Protein AF-A0A7X1GSB4-F1 (afdb_monomer)

Nearest PDB structures (foldseek):
  8ic0-assembly1_A  TM=4.117E-01  e=2.317E+00  Homo sapiens
  1g73-assembly2_B  TM=2.494E-01  e=7.205E-01  Homo sapiens
  8auw-assembly1_D  TM=2.331E-01  e=8.338E-01  Homo sapiens
  5wb2-assembly1_A  TM=3.542E-01  e=4.154E+00  Human betaherpesvirus 5
  7rkf-assembly1_R  TM=3.406E-01  e=3.590E+00  Human betaherpesvirus 5

Sequence (187 aa):
MTIQLKRWIYPTSLLLVILLGGCAKTNTLPDFGPLRMEVEALYLNYHELKVVDSDLHAAARRHIEESGQQLSEIQSAARFITQANLIAYYQWELLSITEYVRDSARSDFFTLRAQDVADARQKSEDLILAIKVYDAFIRDPQALALIEKGIARIQQNIAIYDALYELMAPLANRPAPPPAGGVQTSL

Foldseek 3Di:
DDDDDDDDDDDDDPPDPDDPVPVPPPPPPPPCVLVVVLLVLLVVLLVVLVVLLVVLLVLLVVCPVPPCLLSVLSVQLSVLLVVLSVLSVVLSVLSVCLVVDDPVCNQVSLQVSLVSLVVSLVSLVVSLVSSVVSLVVHDRVSSNVSSVVSNVSSVVSNVSSVSNNVVSVVSHDDPDPDPPDDPPPPD

Solvent-accessible surface area (backbone atoms only — not comparable to full-atom values): 10917 Å² total; per-residue (Å²): 144,82,83,88,82,91,82,89,81,84,83,90,80,84,78,76,90,70,83,85,78,66,79,74,72,72,82,67,72,82,84,52,64,71,59,48,53,48,42,51,49,34,52,54,50,31,55,55,43,52,52,40,43,54,51,40,57,57,52,28,59,74,24,66,85,56,86,42,55,58,23,52,36,46,50,53,30,40,49,39,51,49,50,46,33,50,51,38,45,51,53,27,62,68,54,71,48,57,88,75,52,54,79,93,50,37,33,62,49,25,40,53,49,27,50,51,30,53,52,49,30,54,53,41,54,53,34,50,55,55,30,54,65,32,52,78,73,56,80,55,68,68,48,50,55,42,49,54,53,42,48,54,51,51,51,50,49,37,54,41,26,52,52,50,26,68,68,26,52,82,53,22,66,76,81,76,77,77,66,97,68,73,84,78,78,80,124

Radius of gyration: 31.12 Å; Cα contacts (8 Å, |Δi|>4): 166; chains: 1; bounding box: 50×56×130 Å

Mean predicted aligned error: 11.43 Å

Secondary structure (DSSP, 8-state):
--------------------------------HHHHHHHHHHHHHHHHHHHHHHHHHHHHHTTTTTTSHHHHHHHHHHHHHHHHHHHHHHHHHHHTTGGGS-GGGHHHHHHHHHHHHHHHHHHHHHHHHHHHHHHTT---HHHHHHHHHHHHHHHHHHHHHHHHHHHHGGGSPPPPPPPSS------

Structure (mmCIF, N/CA/C/O backbone):
data_AF-A0A7X1GSB4-F1
#
_entry.id   AF-A0A7X1GSB4-F1
#
loop_
_atom_site.group_PDB
_atom_site.id
_atom_site.type_symbol
_atom_site.label_atom_id
_atom_site.label_alt_id
_atom_site.label_comp_id
_atom_site.label_asym_id
_atom_site.label_entity_id
_atom_site.label_seq_id
_atom_site.pdbx_PDB_ins_code
_atom_site.Cartn_x
_atom_site.Cartn_y
_atom_site.Cartn_z
_atom_site.occupancy
_atom_site.B_iso_or_equiv
_atom_site.auth_seq_id
_atom_site.auth_comp_id
_atom_site.auth_asym_id
_atom_site.auth_atom_id
_atom_site.pdbx_PDB_model_num
ATOM 1 N N . MET A 1 1 ? 29.742 16.158 -98.942 1.00 38.25 1 MET A N 1
ATOM 2 C CA . MET A 1 1 ? 30.456 14.962 -99.426 1.00 38.25 1 MET A CA 1
ATOM 3 C C . MET A 1 1 ? 31.628 14.691 -98.495 1.00 38.25 1 MET A C 1
ATOM 5 O O . MET A 1 1 ? 32.675 15.250 -98.751 1.00 38.25 1 MET A O 1
ATOM 9 N N . THR A 1 2 ? 31.402 13.930 -97.412 1.00 37.06 2 THR A N 1
ATOM 10 C CA . THR A 1 2 ? 32.329 12.985 -96.738 1.00 37.06 2 THR A CA 1
ATOM 11 C C . THR A 1 2 ? 31.725 12.521 -95.400 1.00 37.06 2 THR A C 1
ATOM 13 O O . THR A 1 2 ? 31.585 13.290 -94.462 1.00 37.06 2 THR A O 1
ATOM 16 N N . ILE A 1 3 ? 31.340 11.241 -95.386 1.00 42.12 3 ILE A N 1
ATOM 17 C CA . ILE A 1 3 ? 31.583 10.216 -94.353 1.00 42.12 3 ILE A CA 1
ATOM 18 C C . ILE A 1 3 ? 30.987 10.405 -92.936 1.00 42.12 3 ILE A C 1
ATOM 20 O O . ILE A 1 3 ? 31.425 11.203 -92.117 1.00 42.12 3 ILE A O 1
ATOM 24 N N . GLN A 1 4 ? 30.026 9.515 -92.664 1.00 44.59 4 GLN A N 1
ATOM 25 C CA . GLN A 1 4 ? 29.472 9.080 -91.377 1.00 44.59 4 GLN A CA 1
ATOM 26 C C . GLN A 1 4 ? 30.537 8.716 -90.330 1.00 44.59 4 GLN A C 1
ATOM 28 O O . GLN A 1 4 ? 31.453 7.959 -90.641 1.00 44.59 4 GLN A O 1
ATOM 33 N N . LEU A 1 5 ? 30.305 9.059 -89.057 1.00 43.09 5 LEU A N 1
ATOM 34 C CA . LEU A 1 5 ? 30.744 8.200 -87.953 1.00 43.09 5 LEU A CA 1
ATOM 35 C C . LEU A 1 5 ? 29.706 8.171 -86.820 1.00 43.09 5 LEU A C 1
ATOM 37 O O . LEU A 1 5 ? 29.686 8.989 -85.905 1.00 43.09 5 LEU A O 1
ATOM 41 N N . LYS A 1 6 ? 28.836 7.166 -86.905 1.00 43.94 6 LYS A N 1
ATOM 42 C CA . LYS A 1 6 ? 27.963 6.676 -85.841 1.00 43.94 6 LYS A CA 1
ATOM 43 C C . LYS A 1 6 ? 28.839 5.980 -84.790 1.00 43.94 6 LYS A C 1
ATOM 45 O O . LYS A 1 6 ? 29.370 4.909 -85.070 1.00 43.94 6 LYS A O 1
ATOM 50 N N . ARG A 1 7 ? 28.992 6.554 -83.590 1.00 40.91 7 ARG A N 1
ATOM 51 C CA . ARG A 1 7 ? 29.536 5.834 -82.421 1.00 40.91 7 ARG A CA 1
ATOM 52 C C . ARG A 1 7 ? 28.460 5.660 -81.359 1.00 40.91 7 ARG A C 1
ATOM 54 O O . ARG A 1 7 ? 27.966 6.601 -80.754 1.00 40.91 7 ARG A O 1
ATOM 61 N N . TRP A 1 8 ? 28.112 4.395 -81.214 1.00 40.47 8 TRP A N 1
ATOM 62 C CA . TRP A 1 8 ? 27.240 3.769 -80.244 1.00 40.47 8 TRP A CA 1
ATOM 63 C C . TRP A 1 8 ? 28.056 3.459 -78.988 1.00 40.47 8 TRP A C 1
ATOM 65 O O . TRP A 1 8 ? 28.997 2.681 -79.092 1.00 40.47 8 TRP A O 1
ATOM 75 N N . ILE A 1 9 ? 27.705 4.049 -77.838 1.00 43.16 9 ILE A N 1
ATOM 76 C CA . ILE A 1 9 ? 27.987 3.514 -76.493 1.00 43.16 9 ILE A CA 1
ATOM 77 C C . ILE A 1 9 ? 26.835 3.962 -75.569 1.00 43.16 9 ILE A C 1
ATOM 79 O O . ILE A 1 9 ? 26.694 5.142 -75.268 1.00 43.16 9 ILE A O 1
ATOM 83 N N . TYR A 1 10 ? 25.991 3.017 -75.158 1.00 40.06 10 TYR A N 1
ATOM 84 C CA . TYR A 1 10 ? 25.146 3.094 -73.954 1.00 40.06 10 TYR A CA 1
ATOM 85 C C . TYR A 1 10 ? 25.879 2.339 -72.825 1.00 40.06 10 TYR A C 1
ATOM 87 O O . TYR A 1 10 ? 26.777 1.556 -73.139 1.00 40.06 10 TYR A O 1
ATOM 95 N N . PRO A 1 11 ? 25.377 2.308 -71.579 1.00 52.53 11 PRO A N 1
ATOM 96 C CA . PRO A 1 11 ? 24.860 3.353 -70.692 1.00 52.53 11 PRO A CA 1
ATOM 97 C C . PRO A 1 11 ? 25.663 3.266 -69.362 1.00 52.53 11 PRO A C 1
ATOM 99 O O . PRO A 1 11 ? 26.825 2.893 -69.385 1.00 52.53 11 PRO A O 1
ATOM 102 N N . THR A 1 12 ? 25.053 3.515 -68.200 1.00 45.12 12 THR A N 1
ATOM 103 C CA . THR A 1 12 ? 25.571 3.261 -66.830 1.00 45.12 12 THR A CA 1
ATOM 104 C C . THR A 1 12 ? 26.481 4.326 -66.215 1.00 45.12 12 THR A C 1
ATOM 106 O O . THR A 1 12 ? 27.699 4.261 -66.267 1.00 45.12 12 THR A O 1
ATOM 109 N N . SER A 1 13 ? 25.852 5.287 -65.536 1.00 42.25 13 SER A N 1
ATOM 110 C CA . SER A 1 13 ? 26.300 5.817 -64.236 1.00 42.25 13 SER A CA 1
ATOM 111 C C . SER A 1 13 ? 25.133 6.582 -63.608 1.00 42.25 13 SER A C 1
ATOM 113 O O . SER A 1 13 ? 25.182 7.790 -63.401 1.00 42.25 13 SER A O 1
ATOM 115 N N . LEU A 1 14 ? 24.030 5.865 -63.361 1.00 43.78 14 LEU A N 1
ATOM 116 C CA . LEU A 1 14 ? 23.014 6.294 -62.405 1.00 43.78 14 LEU A CA 1
ATOM 117 C C . LEU A 1 14 ? 23.674 6.158 -61.028 1.00 43.78 14 LEU A C 1
ATOM 119 O O . LEU A 1 14 ? 23.704 5.069 -60.455 1.00 43.78 14 LEU A O 1
ATOM 123 N N . LEU A 1 15 ? 24.327 7.225 -60.569 1.00 44.19 15 LEU A N 1
ATOM 124 C CA . LEU A 1 15 ? 25.014 7.222 -59.287 1.00 44.19 15 LEU A CA 1
ATOM 125 C C . LEU A 1 15 ? 23.944 7.271 -58.195 1.00 44.19 15 LEU A C 1
ATOM 127 O O . LEU A 1 15 ? 23.278 8.277 -57.960 1.00 44.19 15 LEU A O 1
ATOM 131 N N . LEU A 1 16 ? 23.740 6.088 -57.635 1.00 44.31 16 LEU A N 1
ATOM 132 C CA . LEU A 1 16 ? 22.810 5.710 -56.593 1.00 44.31 16 LEU A CA 1
ATOM 133 C C . LEU A 1 16 ? 23.088 6.552 -55.332 1.00 44.31 16 LEU A C 1
ATOM 135 O O . LEU A 1 16 ? 23.912 6.187 -54.499 1.00 44.31 16 LEU A O 1
ATOM 139 N N . VAL A 1 17 ? 22.409 7.690 -55.179 1.00 48.78 17 VAL A N 1
ATOM 140 C CA . VAL A 1 17 ? 22.290 8.387 -53.886 1.00 48.78 17 VAL A CA 1
ATOM 141 C C . VAL A 1 17 ? 21.230 7.647 -53.077 1.00 48.78 17 VAL A C 1
ATOM 143 O O . VAL A 1 17 ? 20.085 8.072 -52.969 1.00 48.78 17 VAL A O 1
ATOM 146 N N . ILE A 1 18 ? 21.585 6.465 -52.582 1.00 52.34 18 ILE A N 1
ATOM 147 C CA . ILE A 1 18 ? 20.730 5.660 -51.716 1.00 52.34 18 ILE A CA 1
ATOM 148 C C . ILE A 1 18 ? 21.602 5.123 -50.572 1.00 52.34 18 ILE A C 1
ATOM 150 O O . ILE A 1 18 ? 22.616 4.475 -50.805 1.00 52.34 18 ILE A O 1
ATOM 154 N N . LEU A 1 19 ? 21.133 5.383 -49.345 1.00 47.25 19 LEU A N 1
ATOM 155 C CA . LEU A 1 19 ? 21.500 4.730 -48.079 1.00 47.25 19 LEU A CA 1
ATOM 156 C C . LEU A 1 19 ? 22.797 5.168 -47.373 1.00 47.25 19 LEU A C 1
ATOM 158 O O . LEU A 1 19 ? 23.617 4.349 -46.977 1.00 47.25 19 LEU A O 1
ATOM 162 N N . LEU A 1 20 ? 22.882 6.456 -47.034 1.00 47.62 20 LEU A N 1
ATOM 163 C CA . LEU A 1 20 ? 23.440 6.870 -45.731 1.00 47.62 20 LEU A CA 1
ATOM 164 C C . LEU A 1 20 ? 22.380 7.561 -44.861 1.00 47.62 20 LEU A C 1
ATOM 166 O O . LEU A 1 20 ? 22.682 8.395 -44.015 1.00 47.62 20 LEU A O 1
ATOM 170 N N . GLY A 1 21 ? 21.118 7.153 -45.0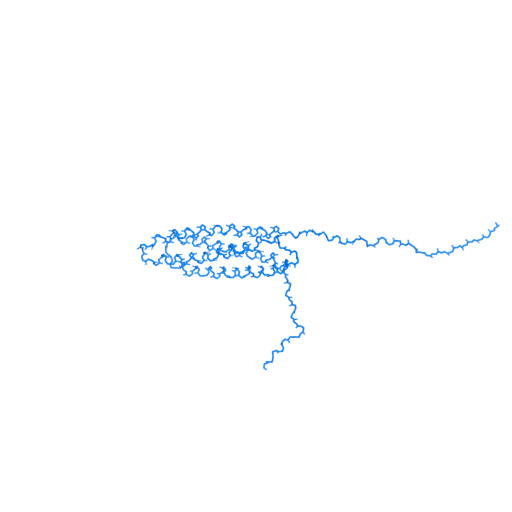19 1.00 45.94 21 GLY A N 1
ATOM 171 C CA . GLY A 1 21 ? 20.131 7.249 -43.950 1.00 45.94 21 GLY A CA 1
ATOM 172 C C . GLY A 1 21 ? 20.447 6.185 -42.906 1.00 45.94 21 GLY A C 1
ATOM 173 O O . GLY A 1 21 ? 19.686 5.237 -42.739 1.00 45.94 21 GLY A O 1
ATOM 174 N N . GLY A 1 22 ? 21.609 6.293 -42.255 1.00 37.66 22 GLY A N 1
ATOM 175 C CA . GLY A 1 22 ? 21.792 5.629 -40.978 1.00 37.66 22 GLY A CA 1
ATOM 176 C C . GLY A 1 22 ? 20.633 6.099 -40.118 1.00 37.66 22 GLY A C 1
ATOM 177 O O . GLY A 1 22 ? 20.460 7.306 -39.949 1.00 37.66 22 GLY A O 1
ATOM 178 N N . CYS A 1 23 ? 19.796 5.169 -39.658 1.00 46.50 23 CYS A N 1
ATOM 179 C CA . CYS A 1 23 ? 18.855 5.457 -38.595 1.00 46.50 23 CYS A CA 1
ATOM 180 C C . CYS A 1 23 ? 19.697 6.031 -37.461 1.00 46.50 23 CYS A C 1
ATOM 182 O O . CYS A 1 23 ? 20.339 5.282 -36.722 1.00 46.50 23 CYS A O 1
ATOM 184 N N . ALA A 1 24 ? 19.743 7.359 -37.356 1.00 40.09 24 ALA A N 1
ATOM 185 C CA . ALA A 1 24 ? 20.059 8.009 -36.116 1.00 40.09 24 ALA A CA 1
ATOM 186 C C . ALA A 1 24 ? 18.992 7.462 -35.178 1.00 40.09 24 ALA A C 1
ATOM 188 O O . ALA A 1 24 ? 17.843 7.898 -35.203 1.00 40.09 24 ALA A O 1
ATOM 189 N N . LYS A 1 25 ? 19.345 6.409 -34.433 1.00 43.84 25 LYS A N 1
ATOM 190 C CA . LYS A 1 25 ? 18.666 6.101 -33.193 1.00 43.84 25 LYS A CA 1
ATOM 191 C C . LYS A 1 25 ? 18.849 7.384 -32.414 1.00 43.84 25 LYS A C 1
ATOM 193 O O . LYS A 1 25 ? 19.929 7.649 -31.892 1.00 43.84 25 LYS A O 1
ATOM 198 N N . THR A 1 26 ? 17.848 8.249 -32.464 1.00 43.38 26 THR A N 1
ATOM 199 C CA . THR A 1 26 ? 17.700 9.281 -31.467 1.00 43.38 26 THR A CA 1
ATOM 200 C C . THR A 1 26 ? 17.722 8.498 -30.169 1.00 43.38 26 THR A C 1
ATOM 202 O O . THR A 1 26 ? 16.777 7.775 -29.864 1.00 43.38 26 THR A O 1
ATOM 205 N N . ASN A 1 27 ? 18.852 8.544 -29.462 1.00 44.34 27 ASN A N 1
ATOM 206 C CA . ASN A 1 27 ? 18.948 8.127 -28.073 1.00 44.34 27 ASN A CA 1
ATOM 207 C C . ASN A 1 27 ? 18.141 9.153 -27.270 1.00 44.34 27 ASN A C 1
ATOM 209 O O . ASN A 1 27 ? 18.679 9.919 -26.478 1.00 44.34 27 ASN A O 1
ATOM 213 N N . THR A 1 28 ? 16.844 9.247 -27.556 1.00 57.09 28 THR A N 1
ATOM 214 C CA . THR A 1 28 ? 15.881 9.812 -26.636 1.00 57.09 28 THR A CA 1
ATOM 215 C C . THR A 1 28 ? 15.915 8.860 -25.462 1.00 57.09 28 THR A C 1
ATOM 217 O O . THR A 1 28 ? 15.516 7.699 -25.589 1.00 57.09 28 THR A O 1
ATOM 220 N N . LEU A 1 29 ? 16.500 9.329 -24.360 1.00 59.44 29 LEU A N 1
ATOM 221 C CA . LEU A 1 29 ? 16.364 8.676 -23.067 1.00 59.44 29 LEU A CA 1
ATOM 222 C C . LEU A 1 29 ? 14.877 8.329 -22.877 1.00 59.44 29 LEU A C 1
ATOM 224 O O . LEU A 1 29 ? 14.032 9.141 -23.272 1.00 59.44 29 LEU A O 1
ATOM 228 N N . PRO A 1 30 ? 14.539 7.137 -22.356 1.00 69.38 30 PRO A N 1
ATOM 229 C CA . PRO A 1 30 ? 13.144 6.781 -22.143 1.00 69.38 30 PRO A CA 1
ATOM 230 C C . PRO A 1 30 ? 12.470 7.854 -21.282 1.00 69.38 30 PRO A C 1
ATOM 232 O O . PRO A 1 30 ? 13.050 8.298 -20.290 1.00 69.38 30 PRO A O 1
ATOM 235 N N . ASP A 1 31 ? 11.274 8.291 -21.673 1.00 81.31 31 ASP A N 1
ATOM 236 C CA . ASP A 1 31 ? 10.512 9.239 -20.865 1.00 81.31 31 ASP A CA 1
ATOM 237 C C . ASP A 1 31 ? 9.933 8.510 -19.649 1.00 81.31 31 ASP A C 1
ATOM 239 O O . ASP A 1 31 ? 8.966 7.756 -19.750 1.00 81.31 31 ASP A O 1
ATOM 243 N N . PHE A 1 32 ? 10.561 8.722 -18.495 1.00 84.94 32 PHE A N 1
ATOM 244 C CA . PHE A 1 32 ? 10.099 8.193 -17.214 1.00 84.94 32 PHE A CA 1
ATOM 245 C C . PHE A 1 32 ? 9.137 9.143 -16.490 1.00 84.94 32 PHE A C 1
ATOM 247 O O . PHE A 1 32 ? 8.771 8.860 -15.353 1.00 84.94 32 PHE A O 1
ATOM 254 N N . GLY A 1 33 ? 8.710 10.250 -17.111 1.00 88.94 33 GLY A N 1
ATOM 255 C CA . GLY A 1 33 ? 7.774 11.209 -16.520 1.00 88.94 33 GLY A CA 1
ATOM 256 C C . GLY A 1 33 ? 6.518 10.555 -15.929 1.00 88.94 33 GLY A C 1
ATOM 257 O O . GLY A 1 33 ? 6.248 10.775 -14.748 1.00 88.94 33 GLY A O 1
ATOM 258 N N . PRO A 1 34 ? 5.797 9.696 -16.677 1.00 92.31 34 PRO A N 1
ATOM 259 C CA . PRO A 1 34 ? 4.640 8.969 -16.154 1.00 92.31 34 PRO A CA 1
ATOM 260 C C . PRO A 1 34 ? 4.966 8.093 -14.942 1.00 92.31 34 PRO A C 1
ATOM 262 O O . PRO A 1 34 ? 4.265 8.150 -13.939 1.00 92.31 34 PRO A O 1
ATOM 265 N N . LEU A 1 35 ? 6.072 7.344 -14.995 1.00 92.94 35 LEU A N 1
ATOM 266 C CA . LEU A 1 35 ? 6.505 6.499 -13.880 1.00 92.94 35 LEU A CA 1
ATOM 267 C C . LEU A 1 35 ? 6.821 7.343 -12.637 1.00 92.94 35 LEU A C 1
ATOM 269 O O . LEU A 1 35 ? 6.420 6.993 -11.531 1.00 92.94 35 LEU A O 1
ATOM 273 N N . ARG A 1 36 ? 7.515 8.472 -12.818 1.00 93.94 36 ARG A N 1
ATOM 274 C CA . ARG A 1 36 ? 7.893 9.374 -11.728 1.00 93.94 36 ARG A CA 1
ATOM 275 C C . ARG A 1 36 ? 6.670 9.938 -11.012 1.00 93.94 36 ARG A C 1
ATOM 277 O O . ARG A 1 36 ? 6.665 9.953 -9.787 1.00 93.94 36 ARG A O 1
ATOM 284 N N . MET A 1 37 ? 5.637 10.341 -11.756 1.00 95.38 37 MET A N 1
ATOM 285 C CA . MET A 1 37 ? 4.393 10.850 -11.166 1.00 95.38 37 MET A CA 1
ATOM 286 C C . MET A 1 37 ? 3.736 9.817 -10.243 1.00 95.38 37 MET A C 1
ATOM 288 O O . MET A 1 37 ? 3.354 10.153 -9.124 1.00 95.38 37 MET A O 1
ATOM 292 N N . GLU A 1 38 ? 3.663 8.555 -10.669 1.00 96.88 38 GLU A N 1
ATOM 293 C CA . GLU A 1 38 ? 3.086 7.483 -9.850 1.00 96.88 38 GLU A CA 1
ATOM 294 C C . GLU A 1 38 ? 3.952 7.159 -8.618 1.00 96.88 38 GLU A C 1
ATOM 296 O O . GLU A 1 38 ? 3.443 6.956 -7.514 1.00 96.88 38 GLU A O 1
ATOM 301 N N . VAL A 1 39 ? 5.281 7.182 -8.761 1.00 96.25 39 VAL A N 1
ATOM 302 C CA . VAL A 1 39 ? 6.210 7.009 -7.629 1.00 96.25 39 VAL A CA 1
ATOM 303 C C . VAL A 1 39 ? 6.070 8.153 -6.616 1.00 96.25 39 VAL A C 1
ATOM 305 O O . VAL A 1 39 ? 6.047 7.911 -5.409 1.00 96.25 39 VAL A O 1
ATOM 308 N N . GLU A 1 40 ? 5.936 9.397 -7.073 1.00 95.94 40 GLU A N 1
ATOM 309 C CA . GLU A 1 40 ? 5.673 10.550 -6.204 1.00 95.94 40 GLU A CA 1
ATOM 310 C C . GLU A 1 40 ? 4.308 10.435 -5.506 1.00 95.94 40 GLU A C 1
ATOM 312 O O . GLU A 1 40 ? 4.195 10.746 -4.317 1.00 95.94 40 GLU A O 1
ATOM 317 N N . ALA A 1 41 ? 3.285 9.917 -6.191 1.00 96.19 41 ALA A N 1
ATOM 318 C CA . ALA A 1 41 ? 1.980 9.660 -5.590 1.00 96.19 41 ALA A CA 1
ATOM 319 C C . ALA A 1 41 ? 2.055 8.629 -4.446 1.00 96.19 41 ALA A C 1
ATOM 321 O O . ALA A 1 41 ? 1.437 8.844 -3.398 1.00 96.19 41 ALA A O 1
ATOM 322 N N . LEU A 1 42 ? 2.866 7.565 -4.582 1.00 95.31 42 LEU A N 1
ATOM 323 C CA . LEU A 1 42 ? 3.119 6.619 -3.482 1.00 95.31 42 LEU A CA 1
ATOM 324 C C . LEU A 1 42 ? 3.718 7.311 -2.254 1.00 95.31 42 LEU A C 1
ATOM 326 O O . LEU A 1 42 ? 3.289 7.047 -1.130 1.00 95.31 42 LEU A O 1
ATOM 330 N N . TYR A 1 43 ? 4.682 8.212 -2.454 1.00 95.50 43 TYR A N 1
ATOM 331 C CA . TYR A 1 43 ? 5.297 8.966 -1.361 1.00 95.50 43 TYR A CA 1
ATOM 332 C C . TYR A 1 43 ? 4.281 9.837 -0.617 1.00 95.50 43 TYR A C 1
ATOM 334 O O . TYR A 1 43 ? 4.255 9.858 0.616 1.00 95.50 43 TYR A O 1
ATOM 342 N N . LEU A 1 44 ? 3.424 10.545 -1.355 1.00 96.75 44 LEU A N 1
ATOM 343 C CA . LEU A 1 44 ? 2.387 11.385 -0.759 1.00 96.75 44 LEU A CA 1
ATOM 344 C C . LEU A 1 44 ? 1.381 10.545 0.038 1.00 96.75 44 LEU A C 1
ATOM 346 O O . LEU A 1 44 ? 1.075 10.876 1.186 1.00 96.75 44 LEU A O 1
ATOM 350 N N . ASN A 1 45 ? 0.926 9.421 -0.519 1.00 94.94 45 ASN A N 1
ATOM 351 C CA . ASN A 1 45 ? 0.023 8.515 0.188 1.00 94.94 45 ASN A CA 1
ATOM 352 C C . ASN A 1 45 ? 0.664 7.884 1.429 1.00 94.94 45 ASN A C 1
ATOM 354 O O . ASN A 1 45 ? -0.021 7.702 2.438 1.00 94.94 45 ASN A O 1
ATOM 358 N N . TYR A 1 46 ? 1.963 7.586 1.389 1.00 95.88 46 TYR A N 1
ATOM 359 C CA . TYR A 1 46 ? 2.698 7.079 2.545 1.00 95.88 46 TYR A CA 1
ATOM 360 C C . TYR A 1 46 ? 2.639 8.042 3.743 1.00 95.88 46 TYR A C 1
ATOM 362 O O . TYR A 1 46 ? 2.389 7.634 4.885 1.00 95.88 46 TYR A O 1
ATOM 370 N N . HIS A 1 47 ? 2.829 9.340 3.491 1.00 96.44 47 HIS A N 1
ATOM 371 C CA . HIS A 1 47 ? 2.742 10.363 4.538 1.00 96.44 47 HIS A CA 1
ATOM 372 C C . HIS A 1 47 ? 1.323 10.525 5.071 1.00 96.44 47 HIS A C 1
ATOM 374 O O . HIS A 1 47 ? 1.129 10.619 6.282 1.00 96.44 47 HIS A O 1
ATOM 380 N N . GLU A 1 48 ? 0.322 10.481 4.196 1.00 95.50 48 GLU A N 1
ATOM 381 C CA . GLU A 1 48 ? -1.085 10.506 4.602 1.00 95.50 48 GLU A CA 1
ATOM 382 C C . GLU A 1 48 ? -1.446 9.312 5.498 1.00 95.50 48 GLU A C 1
ATOM 384 O O . GLU A 1 48 ? -2.112 9.478 6.523 1.00 95.50 48 GLU A O 1
ATOM 389 N N . LEU A 1 49 ? -0.969 8.112 5.160 1.00 95.75 49 LEU A N 1
ATOM 390 C CA . LEU A 1 49 ? -1.168 6.916 5.978 1.00 95.75 49 LEU A CA 1
ATOM 391 C C . LEU A 1 49 ? -0.439 6.993 7.325 1.00 95.75 49 LEU A C 1
ATOM 393 O O . LEU A 1 49 ? -0.965 6.491 8.316 1.00 95.75 49 LEU A O 1
ATOM 397 N N . LYS A 1 50 ? 0.721 7.660 7.405 1.00 95.75 50 LYS A N 1
ATOM 398 C CA . LYS A 1 50 ? 1.392 7.927 8.691 1.00 95.75 50 LYS A CA 1
ATOM 399 C C . LYS A 1 50 ? 0.546 8.792 9.622 1.00 95.75 50 LYS A C 1
ATOM 401 O O . LYS A 1 50 ? 0.517 8.538 10.825 1.00 95.75 50 LYS A O 1
ATOM 406 N N . VAL A 1 51 ? -0.135 9.800 9.078 1.00 96.44 51 VAL A N 1
ATOM 407 C CA . VAL A 1 51 ? -1.046 10.642 9.865 1.00 96.44 51 VAL A CA 1
ATOM 408 C C . VAL A 1 51 ? -2.216 9.806 10.383 1.00 96.44 51 VAL A C 1
ATOM 410 O O . VAL A 1 51 ? -2.489 9.826 11.579 1.00 96.44 51 VAL A O 1
ATOM 413 N N . VAL A 1 52 ? -2.845 9.005 9.513 1.00 96.31 52 VAL A N 1
ATOM 414 C CA . VAL A 1 52 ? -3.949 8.110 9.903 1.00 96.31 52 VAL A CA 1
ATOM 415 C C . VAL A 1 52 ? -3.528 7.143 11.011 1.00 96.31 52 VAL A C 1
ATOM 417 O O . VAL A 1 52 ? -4.262 6.976 11.981 1.00 96.31 52 VAL A O 1
ATOM 420 N N . ASP A 1 53 ? -2.350 6.530 10.898 1.00 92.75 53 ASP A N 1
ATOM 421 C CA . ASP A 1 53 ? -1.840 5.607 11.914 1.00 92.75 53 ASP A CA 1
ATOM 422 C C . ASP A 1 53 ? -1.621 6.293 13.274 1.00 92.75 53 ASP A C 1
ATOM 424 O O . ASP A 1 53 ? -2.062 5.784 14.309 1.00 92.75 53 ASP A O 1
ATOM 428 N N . SER A 1 54 ? -1.015 7.484 13.280 1.00 94.38 54 SER A N 1
ATOM 429 C CA . SER A 1 54 ? -0.837 8.286 14.497 1.00 94.38 54 SER A CA 1
ATOM 430 C C . SER A 1 54 ? -2.179 8.639 15.151 1.00 94.38 54 SER A C 1
ATOM 432 O O . SER A 1 54 ? -2.341 8.502 16.370 1.00 94.38 54 SER A O 1
ATOM 434 N N . ASP A 1 55 ? -3.158 9.057 14.348 1.00 96.06 55 ASP A N 1
ATOM 435 C CA . ASP A 1 55 ? -4.496 9.412 14.820 1.00 96.06 55 ASP A CA 1
ATOM 436 C C . ASP A 1 55 ? -5.245 8.188 15.368 1.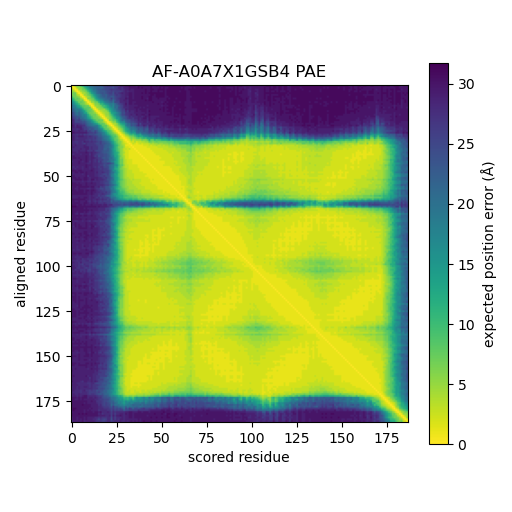00 96.06 55 ASP A C 1
ATOM 438 O O . ASP A 1 55 ? -5.909 8.285 16.404 1.00 96.06 55 ASP A O 1
ATOM 442 N N . LEU A 1 56 ? -5.090 7.012 14.748 1.00 94.25 56 LEU A N 1
ATOM 443 C CA . LEU A 1 56 ? -5.653 5.755 15.251 1.00 94.25 56 LEU A CA 1
ATOM 444 C C . LEU A 1 56 ? -5.054 5.364 16.600 1.00 94.25 56 LEU A C 1
ATOM 446 O O . LEU A 1 56 ? -5.795 4.992 17.509 1.00 94.25 56 LEU A O 1
ATOM 450 N N . HIS A 1 57 ? -3.741 5.508 16.779 1.00 92.31 57 HIS A N 1
ATOM 451 C CA . HIS A 1 57 ? -3.093 5.272 18.071 1.00 92.31 57 HIS A CA 1
ATOM 452 C C . HIS A 1 57 ? -3.566 6.261 19.147 1.00 92.31 57 HIS A C 1
ATOM 454 O O . HIS A 1 57 ? -3.677 5.906 20.324 1.00 92.31 57 HIS A O 1
ATOM 460 N N . ALA A 1 58 ? -3.852 7.513 18.783 1.00 92.00 58 ALA A N 1
ATOM 461 C CA . ALA A 1 58 ? -4.481 8.468 19.692 1.00 92.00 58 ALA A CA 1
ATOM 462 C C . ALA A 1 58 ? -5.923 8.062 20.041 1.00 92.00 58 ALA A C 1
ATOM 464 O O . ALA A 1 58 ? -6.288 8.083 21.217 1.00 92.00 58 ALA A O 1
ATOM 465 N N . ALA A 1 59 ? -6.711 7.629 19.054 1.00 91.00 59 ALA A N 1
ATOM 466 C CA . ALA A 1 59 ? -8.080 7.166 19.255 1.00 91.00 59 ALA A CA 1
ATOM 467 C C . ALA A 1 59 ? -8.139 5.940 20.181 1.00 91.00 59 ALA A C 1
ATOM 469 O O . ALA A 1 59 ? -8.911 5.950 21.141 1.00 91.00 59 ALA A O 1
ATOM 470 N N . ALA A 1 60 ? -7.271 4.947 19.956 1.00 91.38 60 ALA A N 1
ATOM 471 C CA . ALA A 1 60 ? -7.176 3.724 20.753 1.00 91.38 60 ALA A CA 1
ATOM 472 C C . ALA A 1 60 ? -6.904 4.008 22.238 1.00 91.38 60 ALA A C 1
ATOM 474 O O . ALA A 1 60 ? -7.508 3.381 23.105 1.00 91.38 60 ALA A O 1
ATOM 475 N N . ARG A 1 61 ? -6.037 4.984 22.550 1.00 90.12 61 ARG A N 1
ATOM 476 C CA . ARG A 1 61 ? -5.648 5.315 23.935 1.00 90.12 61 ARG A CA 1
ATOM 477 C C . ARG A 1 61 ? -6.820 5.703 24.840 1.00 90.12 61 ARG A C 1
ATOM 479 O O . ARG A 1 61 ? -6.721 5.522 26.048 1.00 90.12 61 ARG A O 1
ATOM 486 N N . ARG A 1 62 ? -7.932 6.188 24.281 1.00 89.38 62 ARG A N 1
ATOM 487 C CA . ARG A 1 62 ? -9.143 6.518 25.053 1.00 89.38 62 ARG A CA 1
ATOM 488 C C . ARG A 1 62 ? -9.820 5.290 25.666 1.00 89.38 62 ARG A C 1
ATOM 490 O O . ARG A 1 62 ? -10.524 5.428 26.652 1.00 89.38 62 ARG A O 1
ATOM 497 N N . HIS A 1 63 ? -9.548 4.102 25.129 1.00 90.19 63 HIS A N 1
ATOM 498 C CA . HIS A 1 63 ? -10.142 2.832 25.556 1.00 90.19 63 HIS A CA 1
ATOM 499 C C . HIS A 1 63 ? -9.238 2.024 26.498 1.00 90.19 63 HIS A C 1
ATOM 501 O O . HIS A 1 63 ? -9.483 0.842 26.726 1.00 90.19 63 HIS A O 1
ATOM 507 N N . ILE A 1 64 ? -8.169 2.629 27.035 1.00 85.75 64 ILE A N 1
ATOM 508 C CA . ILE A 1 64 ? -7.256 1.956 27.978 1.00 85.75 64 ILE A CA 1
ATOM 509 C C . ILE A 1 64 ? -7.969 1.605 29.288 1.00 85.75 64 ILE A C 1
ATOM 511 O O . ILE A 1 64 ? -7.739 0.534 29.843 1.00 85.75 64 ILE A O 1
ATOM 515 N N . GLU A 1 65 ? -8.834 2.494 29.773 1.00 78.69 65 GLU A N 1
ATOM 516 C CA . GLU A 1 65 ? -9.540 2.320 31.048 1.00 78.69 65 GLU A CA 1
ATOM 517 C C . GLU A 1 65 ? -10.830 1.488 30.892 1.00 78.69 65 GLU A C 1
ATOM 519 O O . GLU A 1 65 ? -11.288 0.858 31.845 1.00 78.69 65 GLU A O 1
ATOM 524 N N . GLU A 1 66 ? -11.383 1.410 29.676 1.00 67.56 66 GLU A N 1
ATOM 525 C CA . GLU A 1 66 ? -12.644 0.728 29.365 1.00 67.56 66 GLU A CA 1
ATOM 526 C C . GLU A 1 66 ? -12.406 -0.669 28.770 1.00 67.56 66 GLU A C 1
ATOM 528 O O . GLU A 1 66 ? -12.358 -0.865 27.558 1.00 67.56 66 GLU A O 1
ATOM 533 N N . SER A 1 67 ? -12.302 -1.688 29.629 1.00 66.38 67 SER A N 1
ATOM 534 C CA . SER A 1 67 ? -12.321 -3.131 29.291 1.00 66.38 67 SER A CA 1
ATOM 535 C C . SER A 1 67 ? -11.231 -3.676 28.342 1.00 66.38 67 SER A C 1
ATOM 537 O O . SER A 1 67 ? -11.128 -4.891 28.188 1.00 66.38 67 SER A O 1
ATOM 539 N N . GLY A 1 68 ? -10.409 -2.831 27.709 1.00 78.50 68 GLY A N 1
ATOM 540 C CA . GLY A 1 68 ? -9.288 -3.210 26.837 1.00 78.50 68 GLY A CA 1
ATOM 541 C C . GLY A 1 68 ? -9.669 -3.837 25.487 1.00 78.50 68 GLY A C 1
ATOM 542 O O . GLY A 1 68 ? -8.822 -3.921 24.597 1.00 78.50 68 GLY A O 1
ATOM 543 N N . GLN A 1 69 ? -10.927 -4.243 25.289 1.00 87.75 69 GLN A N 1
ATOM 544 C CA . GLN A 1 69 ? -11.353 -4.894 24.051 1.00 87.75 69 GLN A CA 1
ATOM 545 C C . GLN A 1 69 ? -11.334 -3.921 22.867 1.00 87.75 69 GLN A C 1
ATOM 547 O O . GLN A 1 69 ? -10.653 -4.186 21.884 1.00 87.75 69 GLN A O 1
ATOM 552 N N . GLN A 1 70 ? -11.987 -2.756 22.980 1.00 91.88 70 GLN A N 1
ATOM 553 C CA . GLN A 1 70 ? -11.964 -1.734 21.920 1.00 91.88 70 GLN A CA 1
ATOM 554 C C . GLN A 1 70 ? -10.534 -1.287 21.586 1.00 91.88 70 GLN A C 1
ATOM 556 O O . GLN A 1 70 ? -10.191 -1.140 20.416 1.00 91.88 70 GLN A O 1
ATOM 561 N N . LEU A 1 71 ? -9.676 -1.149 22.603 1.00 93.12 71 LEU A N 1
ATOM 562 C CA . LEU A 1 71 ? -8.253 -0.870 22.418 1.00 93.12 71 LEU A CA 1
ATOM 563 C C . LEU A 1 71 ? -7.585 -1.927 21.520 1.00 93.12 71 LEU A C 1
ATOM 565 O O . LEU A 1 71 ? -6.901 -1.566 20.563 1.00 93.12 71 LEU A O 1
ATOM 569 N N . SER A 1 72 ? -7.797 -3.214 21.810 1.00 93.19 72 SER A N 1
ATOM 570 C CA . SER A 1 72 ? -7.189 -4.322 21.067 1.00 93.19 72 SER A CA 1
ATOM 571 C C . SER A 1 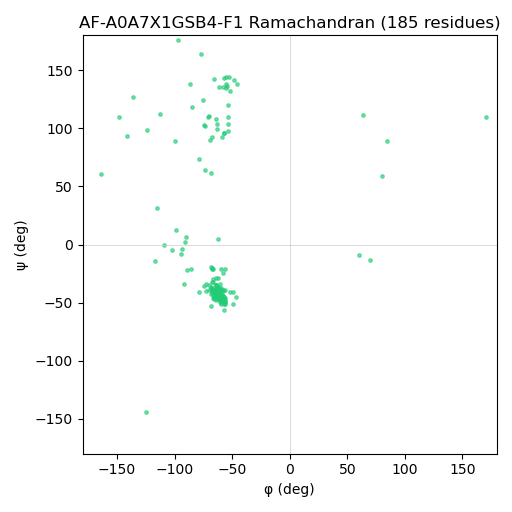72 ? -7.663 -4.398 19.612 1.00 93.19 72 SER A C 1
ATOM 573 O O . SER A 1 72 ? -6.835 -4.587 18.713 1.00 93.19 72 SER A O 1
ATOM 575 N N . GLU A 1 73 ? -8.961 -4.201 19.364 1.00 95.06 73 GLU A N 1
ATOM 576 C CA . GLU A 1 73 ? -9.514 -4.228 18.004 1.00 95.06 73 GLU A CA 1
ATOM 577 C C . GLU A 1 73 ? -8.982 -3.048 17.168 1.00 95.06 73 GLU A C 1
ATOM 579 O O . GLU A 1 73 ? -8.489 -3.246 16.053 1.00 95.06 73 GLU A O 1
ATOM 584 N N . ILE A 1 74 ? -8.977 -1.828 17.728 1.00 95.44 74 ILE A N 1
ATOM 585 C CA . ILE A 1 74 ? -8.463 -0.624 17.048 1.00 95.44 74 ILE A CA 1
ATOM 586 C C . ILE A 1 74 ? -6.967 -0.769 16.742 1.00 95.44 74 ILE A C 1
ATOM 588 O O . ILE A 1 74 ? -6.536 -0.493 15.622 1.00 95.44 74 ILE A O 1
ATOM 592 N N . GLN A 1 75 ? -6.162 -1.232 17.703 1.00 94.88 75 GLN A N 1
ATOM 593 C CA . GLN A 1 75 ? -4.728 -1.461 17.489 1.00 94.88 75 GLN A CA 1
ATOM 594 C C . GLN A 1 75 ? -4.462 -2.549 16.444 1.00 94.88 75 GLN A C 1
ATOM 596 O O . GLN A 1 75 ? -3.502 -2.454 15.676 1.00 94.88 75 GLN A O 1
ATOM 601 N N . SER A 1 76 ? -5.312 -3.576 16.385 1.00 95.62 76 SER A N 1
ATOM 602 C CA . SER A 1 76 ? -5.202 -4.620 15.369 1.00 95.62 76 SER A CA 1
ATOM 603 C C . SER A 1 76 ? -5.468 -4.071 13.972 1.00 95.62 76 SER A C 1
ATOM 605 O O . SER A 1 76 ? -4.644 -4.302 13.088 1.00 95.62 76 SER A O 1
ATOM 607 N N . ALA A 1 77 ? -6.530 -3.283 13.786 1.00 96.38 77 ALA A N 1
ATOM 608 C CA . ALA A 1 77 ? -6.795 -2.594 12.523 1.00 96.38 77 ALA A CA 1
ATOM 609 C C . ALA A 1 77 ? -5.650 -1.634 12.138 1.00 96.38 77 ALA A C 1
ATOM 611 O O . ALA A 1 77 ? -5.143 -1.691 11.015 1.00 96.38 77 ALA A O 1
ATOM 612 N N . ALA A 1 78 ? -5.176 -0.814 13.084 1.00 96.12 78 ALA A N 1
ATOM 613 C CA . ALA A 1 78 ? -4.073 0.128 12.870 1.00 96.12 78 ALA A CA 1
ATOM 614 C C . ALA A 1 78 ? -2.778 -0.572 12.426 1.00 96.12 78 ALA A C 1
ATOM 616 O O . ALA A 1 78 ? -2.091 -0.111 11.516 1.00 96.12 78 ALA A O 1
ATOM 617 N N . ARG A 1 79 ? -2.470 -1.745 12.990 1.00 97.00 79 ARG A N 1
ATOM 618 C CA . ARG A 1 79 ? -1.308 -2.547 12.588 1.00 97.00 79 ARG A CA 1
ATOM 619 C C . ARG A 1 79 ? -1.364 -2.972 11.119 1.00 97.00 79 ARG A C 1
ATOM 621 O O . ARG A 1 79 ? -0.334 -2.911 10.452 1.00 97.00 79 ARG A O 1
ATOM 628 N N . PHE A 1 80 ? -2.520 -3.388 10.601 1.00 97.75 80 PHE A N 1
ATOM 629 C CA . PHE A 1 80 ? -2.639 -3.744 9.180 1.00 97.75 80 PHE A CA 1
ATOM 630 C C . PHE A 1 80 ? -2.541 -2.517 8.270 1.00 97.75 80 PHE A C 1
ATOM 632 O O . PHE A 1 80 ? -1.917 -2.594 7.213 1.00 97.75 80 PHE A O 1
ATOM 639 N N . ILE A 1 81 ? -3.056 -1.364 8.711 1.00 97.44 81 ILE A N 1
ATOM 640 C CA . ILE A 1 81 ? -2.851 -0.082 8.021 1.00 97.44 81 ILE A CA 1
ATOM 641 C C . ILE A 1 81 ? -1.356 0.270 7.979 1.00 97.44 81 ILE A C 1
ATOM 643 O O . ILE A 1 81 ? -0.829 0.605 6.918 1.00 97.44 81 ILE A O 1
ATOM 647 N N . THR A 1 82 ? -0.642 0.115 9.095 1.00 97.62 82 THR A N 1
ATOM 648 C CA . THR A 1 82 ? 0.813 0.304 9.160 1.00 97.62 82 THR A CA 1
ATOM 649 C C . THR A 1 82 ? 1.559 -0.656 8.233 1.00 97.62 82 THR A C 1
ATOM 651 O O . THR A 1 82 ? 2.481 -0.236 7.535 1.00 97.62 82 THR A O 1
ATOM 654 N N . GLN A 1 83 ? 1.161 -1.928 8.166 1.00 98.06 83 GLN A N 1
ATOM 655 C CA . GLN A 1 83 ? 1.760 -2.888 7.234 1.00 98.06 83 GLN A CA 1
ATOM 656 C C . GLN A 1 83 ? 1.557 -2.469 5.774 1.00 98.06 83 GLN A C 1
ATOM 658 O O . GLN A 1 83 ? 2.515 -2.488 5.003 1.00 98.06 83 GLN A O 1
ATOM 663 N N . ALA A 1 84 ? 0.356 -2.021 5.402 1.00 97.88 84 ALA A N 1
ATOM 664 C CA . ALA A 1 84 ? 0.093 -1.514 4.057 1.00 97.88 84 ALA A CA 1
ATOM 665 C C . ALA A 1 84 ? 0.929 -0.260 3.751 1.00 97.88 84 ALA A C 1
ATOM 667 O O . ALA A 1 84 ? 1.444 -0.101 2.643 1.00 97.88 84 ALA A O 1
ATOM 668 N N . ASN A 1 85 ? 1.123 0.605 4.750 1.00 97.81 85 ASN A N 1
ATOM 669 C CA . ASN A 1 85 ? 1.957 1.791 4.619 1.00 97.81 85 ASN A CA 1
ATOM 670 C C . ASN A 1 85 ? 3.443 1.451 4.405 1.00 97.81 85 ASN A C 1
ATOM 672 O O . ASN A 1 85 ? 4.121 2.077 3.592 1.00 97.81 85 ASN A O 1
ATOM 676 N N . LEU A 1 86 ? 3.954 0.427 5.099 1.00 97.81 86 LEU A N 1
ATOM 677 C CA . LEU A 1 86 ? 5.318 -0.069 4.895 1.00 97.81 86 LEU A CA 1
ATOM 678 C C . LEU A 1 86 ? 5.514 -0.634 3.488 1.00 97.81 86 LEU A C 1
ATOM 680 O O . LEU A 1 86 ? 6.549 -0.386 2.876 1.00 97.81 86 LEU A O 1
ATOM 684 N N . ILE A 1 87 ? 4.522 -1.349 2.950 1.00 97.81 87 ILE A N 1
ATOM 685 C CA . ILE A 1 87 ? 4.566 -1.823 1.561 1.00 97.81 87 ILE A CA 1
ATOM 686 C C . ILE A 1 87 ? 4.701 -0.629 0.606 1.00 97.81 87 ILE A C 1
ATOM 688 O O . ILE A 1 87 ? 5.601 -0.635 -0.231 1.00 97.81 87 ILE A O 1
ATOM 692 N N . ALA A 1 88 ? 3.879 0.412 0.772 1.00 97.00 88 ALA A N 1
ATOM 693 C CA . ALA A 1 88 ? 3.943 1.614 -0.062 1.00 97.00 88 ALA A CA 1
ATOM 694 C C . ALA A 1 88 ? 5.302 2.321 0.031 1.00 97.00 88 ALA A C 1
ATOM 696 O O . ALA A 1 88 ? 5.879 2.679 -0.996 1.00 97.00 88 ALA A O 1
ATOM 697 N N . TYR A 1 89 ? 5.845 2.453 1.246 1.00 97.44 89 TYR A N 1
ATOM 698 C CA . TYR A 1 89 ? 7.183 2.999 1.475 1.00 97.44 89 TYR A CA 1
ATOM 699 C C . TYR A 1 89 ? 8.259 2.229 0.706 1.00 97.44 89 TYR A C 1
ATOM 701 O O . TYR A 1 89 ? 9.053 2.841 -0.002 1.00 97.44 89 TYR A O 1
ATOM 709 N N . TYR A 1 90 ? 8.276 0.897 0.808 1.00 97.12 90 TYR A N 1
ATOM 710 C CA . TYR A 1 90 ? 9.298 0.093 0.139 1.00 97.12 90 TYR A CA 1
ATOM 711 C C . TYR A 1 90 ? 9.179 0.147 -1.383 1.00 97.12 90 TYR A C 1
ATOM 713 O O . TYR A 1 90 ? 10.200 0.225 -2.064 1.00 97.12 90 TYR A O 1
ATOM 721 N N . GLN A 1 91 ? 7.959 0.145 -1.929 1.00 97.81 91 GLN A N 1
ATOM 722 C CA . GLN A 1 91 ? 7.777 0.302 -3.374 1.00 97.81 91 GLN A CA 1
ATOM 723 C C . GLN A 1 91 ? 8.265 1.674 -3.847 1.00 97.81 91 GLN A C 1
ATOM 725 O O . GLN A 1 91 ? 9.011 1.751 -4.822 1.00 97.81 91 GLN A O 1
ATOM 730 N N . TRP A 1 92 ? 7.926 2.747 -3.125 1.00 97.94 92 TRP A N 1
ATOM 731 C CA . TRP A 1 92 ? 8.453 4.080 -3.409 1.00 97.94 92 TRP A CA 1
ATOM 732 C C . TRP A 1 92 ? 9.987 4.110 -3.367 1.00 97.94 92 TRP A C 1
ATOM 734 O O . TRP A 1 92 ? 10.617 4.554 -4.325 1.00 97.94 92 TRP A O 1
ATOM 744 N N . GLU A 1 93 ? 10.594 3.605 -2.292 1.00 96.69 93 GLU A N 1
ATOM 745 C CA . GLU A 1 93 ? 12.046 3.615 -2.098 1.00 96.69 93 GLU A CA 1
ATOM 746 C C . GLU A 1 93 ? 12.760 2.882 -3.244 1.00 96.69 93 GLU A C 1
ATOM 748 O O . GLU A 1 93 ? 13.672 3.433 -3.865 1.00 96.69 93 GLU A O 1
ATOM 753 N N . LEU A 1 94 ? 12.292 1.682 -3.596 1.00 95.88 94 LEU A N 1
ATOM 754 C CA . LEU A 1 94 ? 12.873 0.868 -4.664 1.00 95.88 94 LEU A CA 1
ATOM 755 C C . LEU A 1 94 ? 12.684 1.466 -6.062 1.00 95.88 94 LEU A C 1
ATOM 757 O O . LEU A 1 94 ? 13.534 1.251 -6.927 1.00 95.88 94 LEU A O 1
ATOM 761 N N . LEU A 1 95 ? 11.587 2.182 -6.307 1.00 96.50 95 LEU A N 1
ATOM 762 C CA . LEU A 1 95 ? 11.290 2.778 -7.612 1.00 96.50 95 LEU A CA 1
ATOM 763 C C . LEU A 1 95 ? 11.875 4.185 -7.772 1.00 96.50 95 LEU A C 1
ATOM 765 O O . LEU A 1 95 ? 12.142 4.607 -8.900 1.00 96.50 95 LEU A O 1
ATOM 769 N N . SER A 1 96 ? 12.161 4.884 -6.671 1.00 94.62 96 SER A N 1
ATOM 770 C CA . SER A 1 96 ? 12.773 6.221 -6.678 1.00 94.62 96 SER A CA 1
ATOM 771 C C . SER A 1 96 ? 14.149 6.255 -7.352 1.00 94.62 96 SER A C 1
ATOM 773 O O . SER A 1 96 ? 14.587 7.301 -7.829 1.00 94.62 96 SER A O 1
ATOM 775 N N . ILE A 1 97 ? 14.818 5.102 -7.453 1.00 93.38 97 ILE A N 1
ATOM 776 C CA . ILE A 1 97 ? 16.146 4.988 -8.058 1.00 93.38 97 ILE A CA 1
ATOM 777 C C . ILE A 1 97 ? 16.129 4.688 -9.562 1.00 93.38 97 ILE A C 1
ATOM 779 O O . ILE A 1 97 ? 17.198 4.510 -10.147 1.00 93.38 97 ILE A O 1
ATOM 783 N N . THR A 1 98 ? 14.953 4.602 -10.196 1.00 91.62 98 THR A N 1
ATOM 784 C CA . THR A 1 98 ? 14.807 4.115 -11.583 1.00 91.62 98 THR A CA 1
ATOM 785 C C . THR A 1 98 ? 15.731 4.838 -12.569 1.00 91.62 98 THR A C 1
ATOM 787 O O . THR A 1 98 ? 16.357 4.201 -13.418 1.00 91.62 98 THR A O 1
ATOM 790 N N . GLU A 1 99 ? 15.884 6.155 -12.427 1.00 87.69 99 GLU A N 1
ATOM 791 C CA . GLU A 1 99 ? 16.719 6.978 -13.314 1.00 87.69 99 GLU A CA 1
ATOM 792 C C . GLU A 1 99 ? 18.227 6.701 -13.170 1.00 87.69 99 GLU A C 1
ATOM 794 O O . GLU A 1 99 ? 18.999 6.975 -14.087 1.00 87.69 99 GLU A O 1
ATOM 799 N N . TYR A 1 100 ? 18.654 6.103 -12.055 1.00 89.69 100 TYR A N 1
ATOM 800 C CA . TYR A 1 100 ? 20.053 5.757 -11.781 1.00 89.69 100 TYR A CA 1
ATOM 801 C C . TYR A 1 100 ? 20.408 4.322 -12.194 1.00 89.69 100 TYR A C 1
ATOM 803 O O . TYR A 1 100 ? 21.569 3.909 -12.097 1.00 89.69 100 TYR A O 1
ATOM 811 N N . VAL A 1 101 ? 19.432 3.541 -12.668 1.00 91.94 101 VAL A N 1
ATOM 812 C CA . VAL A 1 101 ? 19.666 2.175 -13.144 1.00 91.94 101 VAL A CA 1
ATOM 813 C C . VAL A 1 101 ? 20.342 2.215 -14.513 1.00 91.94 101 VAL A C 1
ATOM 815 O O . VAL A 1 101 ? 19.830 2.794 -15.477 1.00 91.94 101 VAL A O 1
ATOM 818 N N . ARG A 1 102 ? 21.500 1.548 -14.605 1.00 92.00 102 ARG A N 1
ATOM 819 C CA . ARG A 1 102 ? 22.259 1.392 -15.854 1.00 92.00 102 ARG A CA 1
ATOM 820 C C . ARG A 1 102 ? 21.392 0.771 -16.947 1.00 92.00 102 ARG A C 1
ATOM 822 O O . ARG A 1 102 ? 20.714 -0.223 -16.697 1.00 92.00 102 ARG A O 1
ATOM 829 N N . ASP A 1 103 ? 21.508 1.287 -18.172 1.00 90.31 103 ASP A N 1
ATOM 830 C CA . ASP A 1 103 ? 20.747 0.816 -19.340 1.00 90.31 103 ASP A CA 1
ATOM 831 C C . ASP A 1 103 ? 20.794 -0.712 -19.507 1.00 90.31 103 ASP A C 1
ATOM 833 O O . ASP A 1 103 ? 19.769 -1.338 -19.765 1.00 90.31 103 ASP A O 1
ATOM 837 N N . SER A 1 104 ? 21.963 -1.326 -19.289 1.00 91.38 104 SER A N 1
ATOM 838 C CA . SER A 1 104 ? 22.171 -2.772 -19.445 1.00 91.38 104 SER A CA 1
ATOM 839 C C . SER A 1 104 ? 21.431 -3.640 -18.423 1.00 91.38 104 SER A C 1
ATOM 841 O O . SER A 1 104 ? 21.259 -4.825 -18.674 1.00 91.38 104 SER A O 1
ATOM 843 N N . ALA A 1 105 ? 21.025 -3.082 -17.280 1.00 92.75 105 ALA A N 1
ATOM 844 C CA . ALA A 1 105 ? 20.318 -3.793 -16.210 1.00 92.75 105 ALA A CA 1
ATOM 845 C C . ALA A 1 105 ? 18.840 -3.378 -16.098 1.00 92.75 105 ALA A C 1
ATOM 847 O O . ALA A 1 105 ? 18.115 -3.876 -15.240 1.00 92.75 105 ALA A O 1
ATOM 848 N N . ARG A 1 106 ? 18.381 -2.442 -16.939 1.00 91.50 106 ARG A N 1
ATOM 849 C CA . ARG A 1 106 ? 17.064 -1.810 -16.806 1.00 91.50 106 ARG A CA 1
ATOM 850 C C . ARG A 1 106 ? 15.906 -2.781 -17.043 1.00 91.50 106 ARG A C 1
ATOM 852 O O . ARG A 1 106 ? 14.919 -2.729 -16.321 1.00 91.50 106 ARG A O 1
ATOM 859 N N . SER A 1 107 ? 16.047 -3.679 -18.015 1.00 92.56 107 SER A N 1
ATOM 860 C CA . SER A 1 107 ? 15.028 -4.695 -18.306 1.00 92.56 107 SER A CA 1
ATOM 861 C C . SER A 1 107 ? 14.861 -5.680 -17.142 1.00 92.56 107 SER A C 1
ATOM 863 O O . SER A 1 107 ? 13.743 -5.957 -16.706 1.00 92.56 107 SER A O 1
ATOM 865 N N . ASP A 1 108 ? 15.972 -6.145 -16.561 1.00 94.25 108 ASP A N 1
ATOM 866 C CA . ASP A 1 108 ? 15.960 -7.009 -15.373 1.00 94.25 108 ASP A CA 1
ATOM 867 C C . ASP A 1 108 ? 15.346 -6.284 -14.173 1.00 94.25 108 ASP A C 1
ATOM 869 O O . ASP A 1 108 ? 14.493 -6.835 -13.478 1.00 94.25 108 ASP A O 1
ATOM 873 N N . PHE A 1 109 ? 15.728 -5.020 -13.967 1.00 95.25 109 PHE A N 1
ATOM 874 C CA . PHE A 1 109 ? 15.162 -4.176 -12.921 1.00 95.25 109 PHE A CA 1
ATOM 875 C C . PHE A 1 109 ? 13.638 -4.065 -13.052 1.00 95.25 109 PHE A C 1
ATOM 877 O O . PHE A 1 109 ? 12.934 -4.360 -12.089 1.00 95.25 109 PHE A O 1
ATOM 884 N N . PHE A 1 110 ? 13.111 -3.722 -14.233 1.00 95.50 110 PHE A N 1
ATOM 885 C CA . PHE A 1 110 ? 11.662 -3.632 -14.440 1.00 95.50 110 PHE A CA 1
ATOM 886 C C . PHE A 1 110 ? 10.951 -4.977 -14.352 1.00 95.50 110 PHE A C 1
ATOM 888 O O . PHE A 1 110 ? 9.811 -5.018 -13.904 1.00 95.50 110 PHE A O 1
ATOM 895 N N . THR A 1 111 ? 11.618 -6.079 -14.695 1.00 95.12 111 THR A N 1
ATOM 896 C CA . THR A 1 111 ? 11.066 -7.428 -14.495 1.00 95.12 111 THR A CA 1
ATOM 897 C C . THR A 1 111 ? 10.798 -7.691 -13.017 1.00 95.12 111 THR A C 1
ATOM 899 O O . THR A 1 111 ? 9.694 -8.089 -12.651 1.00 95.12 111 THR A O 1
ATOM 902 N N . LEU A 1 112 ? 11.786 -7.418 -12.160 1.00 96.12 112 LEU A N 1
ATOM 903 C CA . LEU A 1 112 ? 11.642 -7.591 -10.715 1.00 96.12 112 LEU A CA 1
ATOM 904 C C . LEU A 1 112 ? 10.613 -6.612 -10.140 1.00 96.12 112 LEU A C 1
ATOM 906 O O . LEU A 1 112 ? 9.737 -7.013 -9.383 1.00 96.12 112 LEU A O 1
ATOM 910 N N . ARG A 1 113 ? 10.679 -5.337 -10.536 1.00 97.06 113 ARG A N 1
ATOM 911 C CA . ARG A 1 113 ? 9.783 -4.299 -10.014 1.00 97.06 113 ARG A CA 1
ATOM 912 C C . ARG A 1 113 ? 8.329 -4.480 -10.437 1.00 97.06 113 ARG A C 1
ATOM 914 O O . ARG A 1 113 ? 7.455 -4.252 -9.611 1.00 97.06 113 ARG A O 1
ATOM 921 N N . ALA A 1 114 ? 8.058 -4.924 -11.664 1.00 96.50 114 ALA A N 1
ATOM 922 C CA . ALA A 1 114 ? 6.702 -5.256 -12.100 1.00 96.50 114 ALA A CA 1
ATOM 923 C C . ALA A 1 114 ? 6.105 -6.384 -11.244 1.00 96.50 114 ALA A C 1
ATOM 925 O O . ALA A 1 114 ? 4.949 -6.309 -10.834 1.00 96.50 114 ALA A O 1
ATOM 926 N N . GLN A 1 115 ? 6.901 -7.402 -10.912 1.00 96.38 115 GLN A N 1
ATOM 927 C CA . GLN A 1 115 ? 6.448 -8.460 -10.015 1.00 96.38 115 GLN A CA 1
ATOM 928 C C . GLN A 1 115 ? 6.243 -7.955 -8.579 1.00 96.38 115 GLN A C 1
ATOM 930 O O . GLN A 1 115 ? 5.217 -8.254 -7.973 1.00 96.38 115 GLN A O 1
ATOM 935 N N . ASP A 1 116 ? 7.157 -7.134 -8.058 1.00 97.56 116 ASP A N 1
ATOM 936 C CA . ASP A 1 116 ? 7.045 -6.579 -6.706 1.00 97.56 116 ASP A CA 1
ATOM 937 C C . ASP A 1 116 ? 5.787 -5.713 -6.523 1.00 97.56 116 ASP A C 1
ATOM 939 O O . ASP A 1 116 ? 5.139 -5.803 -5.478 1.00 97.56 116 ASP A O 1
ATOM 943 N N . VAL A 1 117 ? 5.409 -4.897 -7.520 1.00 97.69 117 VAL A N 1
ATOM 944 C CA . VAL A 1 117 ? 4.181 -4.081 -7.437 1.00 97.69 117 VAL A CA 1
ATOM 945 C C . VAL A 1 117 ? 2.913 -4.926 -7.571 1.00 97.69 117 VAL A C 1
ATOM 947 O O . VAL A 1 117 ? 1.933 -4.650 -6.882 1.00 97.69 117 VAL A O 1
ATOM 950 N N . ALA A 1 118 ? 2.931 -5.996 -8.374 1.00 97.62 118 ALA A N 1
ATOM 951 C CA . ALA A 1 118 ? 1.818 -6.945 -8.448 1.00 97.62 118 ALA A CA 1
ATOM 952 C C . ALA A 1 118 ? 1.623 -7.693 -7.113 1.00 97.62 118 ALA A C 1
ATOM 954 O O . ALA A 1 118 ? 0.499 -7.831 -6.624 1.00 97.62 118 ALA A O 1
ATOM 955 N N . ASP A 1 119 ? 2.716 -8.097 -6.465 1.00 98.19 119 ASP A N 1
ATOM 956 C CA . ASP A 1 119 ? 2.678 -8.689 -5.128 1.00 98.19 119 ASP A CA 1
ATOM 957 C C . ASP A 1 119 ? 2.210 -7.674 -4.071 1.00 98.19 119 ASP A C 1
ATOM 959 O O . ASP A 1 119 ? 1.439 -8.016 -3.170 1.00 98.19 119 ASP A O 1
ATOM 963 N N . ALA A 1 120 ? 2.667 -6.421 -4.158 1.00 98.44 120 ALA A N 1
ATOM 964 C CA . ALA A 1 120 ? 2.255 -5.337 -3.266 1.00 98.44 120 ALA A CA 1
ATOM 965 C C . ALA A 1 120 ? 0.751 -5.054 -3.370 1.00 98.44 120 ALA A C 1
ATOM 967 O O . ALA A 1 120 ? 0.091 -4.852 -2.344 1.00 98.44 120 ALA A O 1
ATOM 968 N N . ARG A 1 121 ? 0.209 -5.091 -4.591 1.00 98.56 121 ARG A N 1
ATOM 969 C CA . ARG A 1 121 ? -1.222 -4.993 -4.884 1.00 98.56 121 ARG A CA 1
ATOM 970 C C . ARG A 1 121 ? -2.005 -6.085 -4.161 1.00 98.56 121 ARG A C 1
ATOM 972 O O . ARG A 1 121 ? -2.863 -5.753 -3.345 1.00 98.56 121 ARG A O 1
ATOM 979 N N . GLN A 1 122 ? -1.662 -7.356 -4.380 1.00 98.38 122 GLN A N 1
ATOM 980 C CA . GLN A 1 122 ? -2.367 -8.478 -3.749 1.00 98.38 122 GLN A CA 1
ATOM 981 C C . GLN A 1 122 ? -2.293 -8.412 -2.218 1.00 98.38 122 GLN A C 1
ATOM 983 O O . GLN A 1 122 ? -3.310 -8.502 -1.536 1.00 98.38 122 GLN A O 1
ATOM 988 N N . LYS A 1 123 ? -1.100 -8.167 -1.661 1.00 98.56 123 LYS A N 1
ATOM 989 C CA . LYS A 1 123 ? -0.925 -8.025 -0.206 1.00 98.56 123 LYS A CA 1
ATOM 990 C C . LYS A 1 123 ? -1.762 -6.880 0.361 1.00 98.56 123 LYS A C 1
ATOM 992 O O . LYS A 1 123 ? -2.295 -7.001 1.458 1.00 98.56 123 LYS A O 1
ATOM 997 N N . SER A 1 124 ? -1.891 -5.771 -0.364 1.00 98.44 124 SER A N 1
ATOM 998 C CA . SER A 1 124 ? -2.709 -4.634 0.071 1.00 98.4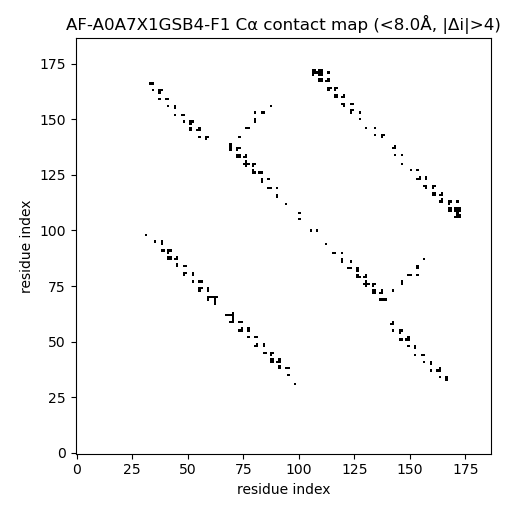4 124 SER A CA 1
ATOM 999 C C . SER A 1 124 ? -4.206 -4.962 0.060 1.00 98.44 124 SER A C 1
ATOM 1001 O O . SER A 1 124 ? -4.920 -4.545 0.971 1.00 98.44 124 SER A O 1
ATOM 1003 N N . GLU A 1 125 ? -4.682 -5.746 -0.913 1.00 98.44 125 GLU A N 1
ATOM 1004 C CA . GLU A 1 125 ? -6.059 -6.263 -0.934 1.00 98.44 125 GLU A CA 1
ATOM 1005 C C . GLU A 1 125 ? -6.328 -7.179 0.271 1.00 98.44 125 GLU A C 1
ATOM 1007 O O . GLU A 1 125 ? -7.320 -6.991 0.983 1.00 98.44 125 GLU A O 1
ATOM 1012 N N . ASP A 1 126 ? -5.407 -8.100 0.563 1.00 98.38 126 ASP A N 1
ATOM 1013 C CA . ASP A 1 126 ? -5.503 -9.009 1.711 1.00 98.38 126 ASP A CA 1
ATOM 1014 C C . ASP A 1 126 ? -5.514 -8.242 3.047 1.00 98.38 126 ASP A C 1
ATOM 1016 O O . ASP A 1 126 ? -6.273 -8.568 3.964 1.00 98.38 126 ASP A O 1
ATOM 1020 N N . LEU A 1 127 ? -4.719 -7.173 3.156 1.00 98.31 127 LEU A N 1
ATOM 1021 C CA . LEU A 1 127 ? -4.692 -6.306 4.336 1.00 98.31 127 LEU A CA 1
ATOM 1022 C C . LEU A 1 127 ? -6.008 -5.546 4.528 1.00 98.31 127 LEU A C 1
ATOM 1024 O O . LEU A 1 127 ? -6.474 -5.436 5.660 1.00 98.31 127 LEU A O 1
ATOM 1028 N N . ILE A 1 128 ? -6.648 -5.067 3.455 1.00 98.38 128 ILE A N 1
ATOM 1029 C CA . ILE A 1 128 ? -7.988 -4.462 3.549 1.00 98.38 128 ILE A CA 1
ATOM 1030 C C . ILE A 1 128 ? -8.996 -5.478 4.096 1.00 98.38 128 ILE A C 1
ATOM 1032 O O . ILE A 1 128 ? -9.819 -5.126 4.944 1.00 98.38 128 ILE A O 1
ATOM 1036 N N . LEU A 1 129 ? -8.940 -6.733 3.641 1.00 97.69 129 LEU A N 1
ATOM 1037 C CA . LEU A 1 129 ? -9.805 -7.790 4.167 1.00 97.69 129 LEU A CA 1
ATOM 1038 C C . LEU A 1 129 ? -9.550 -8.026 5.659 1.00 97.69 129 LEU A C 1
ATOM 1040 O O . LEU A 1 129 ? -10.508 -8.086 6.429 1.00 97.69 129 LEU A O 1
ATOM 1044 N N . ALA A 1 130 ? -8.285 -8.085 6.080 1.00 97.31 130 ALA A N 1
ATOM 1045 C CA . ALA A 1 130 ? -7.928 -8.221 7.489 1.00 97.31 130 ALA A CA 1
ATOM 1046 C C . ALA A 1 130 ? -8.456 -7.048 8.332 1.00 97.31 130 ALA A C 1
ATOM 1048 O O . ALA A 1 130 ? -9.065 -7.280 9.372 1.00 97.31 130 ALA A O 1
ATOM 1049 N N . ILE A 1 131 ? -8.305 -5.800 7.871 1.00 97.69 131 ILE A N 1
ATOM 1050 C CA . ILE A 1 131 ? -8.831 -4.609 8.560 1.00 97.69 131 ILE A CA 1
ATOM 1051 C C . ILE A 1 131 ? -10.345 -4.728 8.777 1.00 97.69 131 ILE A C 1
ATOM 1053 O O . ILE A 1 131 ? -10.821 -4.502 9.889 1.00 97.69 131 ILE A O 1
ATOM 1057 N N . LYS A 1 132 ? -11.093 -5.139 7.745 1.00 95.38 132 LYS A N 1
ATOM 1058 C CA . LYS A 1 132 ? -12.558 -5.280 7.807 1.00 95.38 132 LYS A CA 1
ATOM 1059 C C . LYS A 1 132 ? -13.034 -6.312 8.831 1.00 95.38 132 LYS A C 1
ATOM 1061 O O . LYS A 1 132 ? -14.131 -6.167 9.364 1.00 95.38 132 LYS A O 1
ATOM 1066 N N . VAL A 1 133 ? -12.231 -7.339 9.120 1.00 96.12 133 VAL A N 1
ATOM 1067 C CA . VAL A 1 133 ? -12.545 -8.309 10.182 1.00 96.12 133 VAL A CA 1
ATOM 1068 C C . VAL A 1 133 ? -12.587 -7.617 11.544 1.00 96.12 133 VAL A C 1
ATOM 1070 O O . VAL A 1 133 ? -13.502 -7.875 12.317 1.00 96.12 133 VAL A O 1
ATOM 1073 N N . TYR A 1 134 ? -11.633 -6.727 11.821 1.00 93.12 134 TYR A N 1
ATOM 1074 C CA . TYR A 1 134 ? -11.526 -6.017 13.099 1.00 93.12 134 TYR A CA 1
ATOM 1075 C C . TYR A 1 134 ? -12.515 -4.852 13.215 1.00 93.12 134 TYR A C 1
ATOM 1077 O O . TYR A 1 134 ? -13.151 -4.687 14.254 1.00 93.12 134 TYR A O 1
ATOM 1085 N N . ASP A 1 135 ? -12.693 -4.093 12.132 1.00 90.19 135 ASP A N 1
ATOM 1086 C CA . ASP A 1 135 ? -13.674 -3.006 11.999 1.00 90.19 135 ASP A CA 1
ATOM 1087 C C . ASP A 1 135 ? -15.072 -3.414 12.510 1.00 90.19 135 ASP A C 1
ATOM 1089 O O . ASP A 1 135 ? -15.658 -2.728 13.348 1.00 90.19 135 ASP A O 1
ATOM 1093 N N . ALA A 1 136 ? -15.550 -4.609 12.142 1.00 92.69 136 ALA A N 1
ATOM 1094 C CA . ALA A 1 136 ? -16.868 -5.118 12.535 1.00 92.69 136 ALA A CA 1
ATOM 1095 C C . ALA A 1 136 ? -17.123 -5.177 14.062 1.00 92.69 136 ALA A C 1
ATOM 1097 O O . ALA A 1 136 ? -18.283 -5.208 14.498 1.00 92.69 136 ALA A O 1
ATOM 1098 N N . PHE A 1 137 ? -16.062 -5.192 14.876 1.00 94.06 137 PHE A N 1
ATOM 1099 C CA . PHE A 1 137 ? -16.121 -5.249 16.340 1.00 94.06 137 PHE A CA 1
ATOM 1100 C C . PHE A 1 137 ? -15.861 -3.894 17.019 1.00 94.06 137 PHE A C 1
ATOM 1102 O O . PHE A 1 137 ? -16.019 -3.769 18.239 1.00 94.06 137 PHE A O 1
ATOM 1109 N N . ILE A 1 138 ? -15.515 -2.857 16.256 1.00 94.00 138 ILE A N 1
ATOM 1110 C CA . ILE A 1 138 ? -15.245 -1.514 16.770 1.00 94.00 138 ILE A CA 1
ATOM 1111 C C . ILE A 1 138 ? -16.557 -0.724 16.872 1.00 94.00 138 ILE A C 1
ATOM 1113 O O . ILE A 1 138 ? -17.444 -0.800 16.021 1.00 94.00 138 ILE A O 1
ATOM 1117 N N . ARG A 1 139 ? -16.710 0.021 17.971 1.00 94.00 139 ARG A N 1
ATOM 1118 C CA . ARG A 1 139 ? -17.882 0.864 18.264 1.00 94.00 139 ARG A CA 1
ATOM 1119 C C . ARG A 1 139 ? -17.543 2.347 18.366 1.00 94.00 139 ARG A C 1
ATOM 1121 O O . ARG A 1 139 ? -18.458 3.162 18.342 1.00 94.00 139 ARG A O 1
ATOM 1128 N N . ASP A 1 140 ? -16.262 2.700 18.468 1.00 93.44 140 ASP A N 1
ATOM 1129 C CA . ASP A 1 140 ? -15.808 4.092 18.477 1.00 93.44 140 ASP A CA 1
ATOM 1130 C C . ASP A 1 140 ? -15.970 4.717 17.076 1.00 93.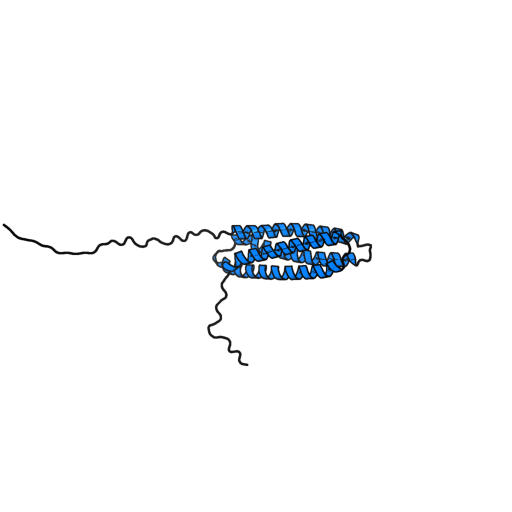44 140 ASP A C 1
ATOM 1132 O O . ASP A 1 140 ? -15.211 4.370 16.165 1.00 93.44 140 ASP A O 1
ATOM 1136 N N . PRO A 1 141 ? -16.910 5.663 16.882 1.00 94.50 141 PRO A N 1
ATOM 1137 C CA . PRO A 1 141 ? -17.181 6.243 15.568 1.00 94.50 141 PRO A CA 1
ATOM 1138 C C . PRO A 1 141 ? -15.992 7.029 15.007 1.00 94.50 141 PRO A C 1
ATOM 1140 O O . PRO A 1 141 ? -15.821 7.104 13.792 1.00 94.50 141 PRO A O 1
ATOM 1143 N N . GLN A 1 142 ? -15.144 7.600 15.867 1.00 94.31 142 GLN A N 1
ATOM 1144 C CA . GLN A 1 142 ? -13.948 8.299 15.410 1.00 94.31 142 GLN A CA 1
ATOM 1145 C C . GLN A 1 142 ? -12.894 7.309 14.910 1.00 94.31 142 GLN A C 1
ATOM 1147 O O . GLN A 1 142 ? -12.248 7.572 13.897 1.00 94.31 142 GLN A O 1
ATOM 1152 N N . ALA A 1 143 ? -12.722 6.175 15.596 1.00 95.50 143 ALA A N 1
ATOM 1153 C CA . ALA A 1 143 ? -11.811 5.130 15.139 1.00 95.50 143 ALA A CA 1
ATOM 1154 C C . ALA A 1 143 ? -12.282 4.530 13.805 1.00 95.50 143 ALA A C 1
ATOM 1156 O O . ALA A 1 143 ? -11.470 4.377 12.896 1.00 95.50 143 ALA A O 1
ATOM 1157 N N . LEU A 1 144 ? -13.588 4.280 13.657 1.00 97.19 144 LEU A N 1
ATOM 1158 C CA . LEU A 1 144 ? -14.187 3.796 12.409 1.00 97.19 144 LEU A CA 1
ATOM 1159 C C . LEU A 1 144 ? -13.921 4.749 11.235 1.00 97.19 144 LEU A C 1
ATOM 1161 O O . LEU A 1 144 ? -13.418 4.321 10.201 1.00 97.19 144 LEU A O 1
ATOM 1165 N N . ALA A 1 145 ? -14.141 6.055 11.415 1.00 97.62 145 ALA A N 1
ATOM 1166 C CA . ALA A 1 145 ? -13.872 7.045 10.368 1.00 97.62 145 ALA A CA 1
ATOM 1167 C C . ALA A 1 145 ? -12.387 7.090 9.950 1.00 97.62 145 ALA A C 1
ATOM 1169 O O . ALA A 1 145 ? -12.058 7.265 8.774 1.00 97.62 145 ALA A O 1
ATOM 1170 N N . LEU A 1 146 ? -11.468 6.921 10.906 1.00 98.00 146 LEU A N 1
ATOM 1171 C CA . LEU A 1 146 ? -10.034 6.846 10.622 1.00 98.00 146 LEU A CA 1
ATOM 1172 C C . LEU A 1 146 ? -9.660 5.550 9.889 1.00 98.00 146 LEU A C 1
ATOM 1174 O O . LEU A 1 146 ? -8.840 5.593 8.971 1.00 98.00 146 LEU A O 1
ATOM 1178 N N . ILE A 1 147 ? -10.273 4.419 10.249 1.00 98.06 147 ILE A N 1
ATOM 1179 C CA . ILE A 1 147 ? -10.095 3.136 9.557 1.00 98.06 147 ILE A CA 1
ATOM 1180 C C . ILE A 1 147 ? -10.586 3.236 8.112 1.00 98.06 147 ILE A C 1
ATOM 1182 O O . ILE A 1 147 ? -9.847 2.863 7.201 1.00 98.06 147 ILE A O 1
ATOM 1186 N N . GLU A 1 148 ? -11.773 3.797 7.878 1.00 98.00 148 GLU A N 1
ATOM 1187 C CA . GLU A 1 148 ? -12.306 4.025 6.531 1.00 98.00 148 GLU A CA 1
ATOM 1188 C C . GLU A 1 148 ? -11.370 4.905 5.695 1.00 98.00 148 GLU A C 1
ATOM 1190 O O . GLU A 1 148 ? -11.048 4.569 4.551 1.00 98.00 148 GLU A O 1
ATOM 1195 N N . LYS A 1 149 ? -10.854 5.996 6.282 1.00 98.06 149 LYS A N 1
ATOM 1196 C CA . LYS A 1 149 ? -9.842 6.842 5.636 1.00 98.06 149 LYS A CA 1
ATOM 1197 C C . LYS A 1 149 ? -8.577 6.044 5.301 1.00 98.06 149 LYS A C 1
ATOM 1199 O O . LYS A 1 149 ? -8.043 6.189 4.202 1.00 98.06 149 LYS A O 1
ATOM 1204 N N . GLY A 1 150 ? -8.109 5.194 6.215 1.00 98.12 150 GLY A N 1
ATOM 1205 C CA . GLY A 1 150 ? -6.973 4.297 5.997 1.00 98.12 150 GLY A CA 1
ATOM 1206 C C . GLY A 1 150 ? -7.206 3.334 4.832 1.00 98.12 150 GLY A C 1
ATOM 1207 O O . GLY A 1 150 ? -6.383 3.271 3.921 1.00 98.12 150 GLY A O 1
ATOM 1208 N N . ILE A 1 151 ? -8.355 2.653 4.803 1.00 98.44 151 ILE A N 1
ATOM 1209 C CA . ILE A 1 151 ? -8.754 1.755 3.708 1.00 98.44 151 ILE A CA 1
ATOM 1210 C C . ILE A 1 151 ? -8.763 2.505 2.373 1.00 98.44 151 ILE A C 1
ATOM 1212 O O . ILE A 1 151 ? -8.189 2.014 1.403 1.00 98.44 151 ILE A O 1
ATOM 1216 N N . ALA A 1 152 ? -9.347 3.704 2.321 1.00 98.19 152 ALA A N 1
ATOM 1217 C CA . ALA A 1 152 ? -9.394 4.504 1.099 1.00 98.19 152 ALA A CA 1
ATOM 1218 C C . ALA A 1 152 ? -7.989 4.854 0.576 1.00 98.19 152 ALA A C 1
ATOM 1220 O O . ALA A 1 152 ? -7.743 4.801 -0.629 1.00 98.19 152 ALA A O 1
ATOM 1221 N N . ARG A 1 153 ? -7.035 5.159 1.465 1.00 98.12 153 ARG A N 1
ATOM 1222 C CA . ARG A 1 153 ? -5.632 5.386 1.077 1.00 98.12 153 ARG A CA 1
ATOM 1223 C C . ARG A 1 153 ? -4.946 4.113 0.579 1.00 98.12 153 ARG A C 1
ATOM 1225 O O . ARG A 1 153 ? -4.208 4.169 -0.399 1.00 98.12 153 ARG A O 1
ATOM 1232 N N . ILE A 1 154 ? -5.216 2.958 1.187 1.00 98.50 154 ILE A N 1
ATOM 1233 C CA . ILE A 1 154 ? -4.679 1.673 0.707 1.00 98.50 154 ILE A CA 1
ATOM 1234 C C . ILE A 1 154 ? -5.254 1.332 -0.677 1.00 98.50 154 ILE A C 1
ATOM 1236 O O . ILE A 1 154 ? -4.518 0.884 -1.552 1.00 98.50 154 ILE A O 1
ATOM 1240 N N . GLN A 1 155 ? -6.537 1.609 -0.919 1.00 98.62 155 GLN A N 1
ATOM 1241 C CA . GLN A 1 155 ? -7.158 1.457 -2.240 1.00 98.62 155 GLN A CA 1
ATOM 1242 C C . GLN A 1 155 ? -6.528 2.379 -3.290 1.00 98.62 155 GLN A C 1
ATOM 1244 O O . GLN A 1 155 ? -6.327 1.964 -4.428 1.00 98.62 155 GLN A O 1
ATOM 1249 N N . GLN A 1 156 ? -6.169 3.607 -2.912 1.00 98.31 156 GLN A N 1
ATOM 1250 C CA . GLN A 1 156 ? -5.409 4.496 -3.792 1.00 98.31 156 GLN A CA 1
ATOM 1251 C C . GLN A 1 156 ? -4.023 3.918 -4.103 1.00 98.31 156 GLN A C 1
ATOM 1253 O O . GLN A 1 156 ? -3.619 3.937 -5.259 1.00 98.31 156 GLN A O 1
ATOM 1258 N N . ASN A 1 157 ? -3.325 3.340 -3.119 1.00 98.38 157 ASN A N 1
ATOM 1259 C CA . ASN A 1 157 ? -2.052 2.653 -3.369 1.00 98.38 157 ASN A CA 1
ATOM 1260 C C . ASN A 1 157 ? -2.211 1.474 -4.335 1.00 98.38 157 ASN A C 1
ATOM 1262 O O . ASN A 1 157 ? -1.381 1.322 -5.220 1.00 98.38 157 ASN A O 1
ATOM 1266 N N . ILE A 1 158 ? -3.283 0.682 -4.213 1.00 98.69 158 ILE A N 1
ATOM 1267 C CA . ILE A 1 158 ? -3.602 -0.403 -5.157 1.00 98.69 158 ILE A CA 1
ATOM 1268 C C . ILE A 1 158 ? -3.718 0.130 -6.589 1.00 98.69 158 ILE A C 1
ATOM 1270 O O . ILE A 1 158 ? -3.075 -0.410 -7.484 1.00 98.69 158 ILE A O 1
ATOM 1274 N N . ALA A 1 159 ? -4.460 1.221 -6.794 1.00 98.44 159 ALA A N 1
ATOM 1275 C CA . ALA A 1 159 ? -4.586 1.839 -8.113 1.00 98.44 159 ALA A CA 1
ATOM 1276 C C . ALA A 1 159 ? -3.239 2.353 -8.655 1.00 98.44 159 ALA A C 1
ATOM 1278 O O . ALA A 1 159 ? -2.964 2.226 -9.847 1.00 98.44 159 ALA A O 1
ATOM 1279 N N . ILE A 1 160 ? -2.379 2.890 -7.783 1.00 98.38 160 ILE A N 1
ATOM 1280 C CA . ILE A 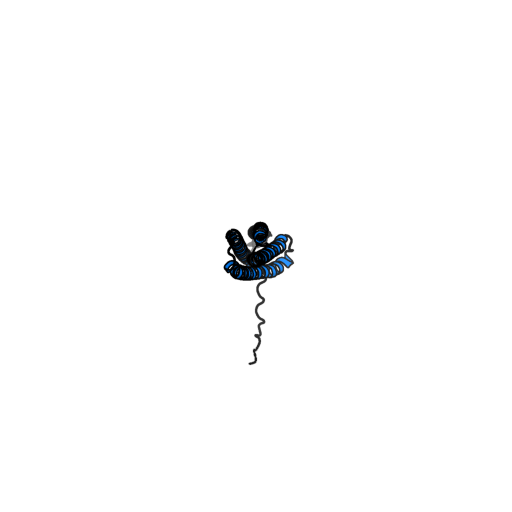1 160 ? -1.027 3.312 -8.165 1.00 98.38 160 ILE A CA 1
ATOM 1281 C C . ILE A 1 160 ? -0.162 2.098 -8.536 1.00 98.38 160 ILE A C 1
ATOM 1283 O O . ILE A 1 160 ? 0.567 2.149 -9.522 1.00 98.38 160 ILE A O 1
ATOM 1287 N N . TYR A 1 161 ? -0.248 0.983 -7.803 1.00 98.56 161 TYR A N 1
ATOM 1288 C CA . TYR A 1 161 ? 0.468 -0.247 -8.160 1.00 98.56 161 TYR A CA 1
ATOM 1289 C C . TYR A 1 161 ? 0.022 -0.796 -9.517 1.00 98.56 161 TYR A C 1
ATOM 1291 O O . TYR A 1 161 ? 0.878 -1.213 -10.295 1.00 98.56 161 TYR A O 1
ATOM 1299 N N . ASP A 1 162 ? -1.278 -0.746 -9.823 1.00 98.31 162 ASP A N 1
ATOM 1300 C CA . ASP A 1 162 ? -1.811 -1.112 -11.140 1.00 98.31 162 ASP A CA 1
ATOM 1301 C C . ASP A 1 162 ? -1.220 -0.215 -12.243 1.00 98.31 162 ASP A C 1
ATOM 1303 O O . ASP A 1 162 ? -0.705 -0.714 -13.244 1.00 98.31 162 ASP A O 1
ATOM 1307 N N . ALA A 1 163 ? -1.200 1.107 -12.043 1.00 97.94 163 ALA A N 1
ATOM 1308 C CA . ALA A 1 163 ? -0.607 2.045 -12.999 1.00 97.94 163 ALA A CA 1
ATOM 1309 C C . ALA A 1 163 ? 0.904 1.813 -13.189 1.00 97.94 163 ALA A C 1
ATOM 1311 O O . ALA A 1 163 ? 1.403 1.773 -14.315 1.00 97.94 163 ALA A O 1
ATOM 1312 N N . LEU A 1 164 ? 1.639 1.608 -12.094 1.00 97.56 164 LEU A N 1
ATOM 1313 C CA . LEU A 1 164 ? 3.065 1.287 -12.118 1.00 97.56 164 LEU A CA 1
ATOM 1314 C C . LEU A 1 164 ? 3.335 -0.025 -12.859 1.00 97.56 164 LEU A C 1
ATOM 1316 O O . LEU A 1 164 ? 4.290 -0.100 -13.634 1.00 97.56 164 LEU A O 1
ATOM 1320 N N . TYR A 1 165 ? 2.500 -1.044 -12.654 1.00 97.31 165 TYR A N 1
ATOM 1321 C CA . TYR A 1 165 ? 2.605 -2.309 -13.371 1.00 97.31 165 TYR A CA 1
ATOM 1322 C C . TYR A 1 165 ? 2.464 -2.100 -14.881 1.00 97.31 165 TYR A C 1
ATOM 1324 O O . TYR A 1 165 ? 3.348 -2.511 -15.632 1.00 97.31 165 TYR A O 1
ATOM 1332 N N . GLU A 1 166 ? 1.416 -1.403 -15.323 1.00 96.19 166 GLU A N 1
ATOM 1333 C CA . GLU A 1 166 ? 1.166 -1.126 -16.745 1.00 96.19 166 GLU A CA 1
ATOM 1334 C C . GLU A 1 166 ? 2.302 -0.329 -17.405 1.00 96.19 166 GLU A C 1
ATOM 1336 O O . GLU A 1 166 ? 2.635 -0.550 -18.570 1.00 96.19 166 GLU A O 1
ATOM 1341 N N . LEU A 1 167 ? 2.951 0.568 -16.657 1.00 95.50 167 LEU A N 1
ATOM 1342 C CA . LEU A 1 167 ? 4.098 1.337 -17.142 1.00 95.50 167 LEU A CA 1
ATOM 1343 C C . LEU A 1 167 ? 5.386 0.501 -17.232 1.00 95.50 167 LEU A C 1
ATOM 1345 O O . LEU A 1 167 ? 6.197 0.717 -18.135 1.00 95.50 167 LEU A O 1
ATOM 1349 N N . MET A 1 168 ? 5.599 -0.441 -16.309 1.00 95.06 168 MET A N 1
ATOM 1350 C CA . MET A 1 168 ? 6.839 -1.225 -16.224 1.00 95.06 168 MET A CA 1
ATOM 1351 C C . MET A 1 168 ? 6.796 -2.537 -17.009 1.00 95.06 168 MET A C 1
ATOM 1353 O O . MET A 1 168 ? 7.821 -2.943 -17.559 1.00 95.06 168 MET A O 1
ATOM 1357 N N . ALA A 1 169 ? 5.644 -3.205 -17.092 1.00 93.62 169 ALA A N 1
ATOM 1358 C CA . ALA A 1 169 ? 5.507 -4.509 -17.740 1.00 93.62 169 ALA A CA 1
ATOM 1359 C C . ALA A 1 169 ? 5.979 -4.523 -19.212 1.00 93.62 169 ALA A C 1
ATOM 1361 O O . ALA A 1 169 ? 6.665 -5.473 -19.598 1.00 93.62 169 ALA A O 1
ATOM 1362 N N . PRO A 1 170 ? 5.736 -3.482 -20.037 1.00 92.38 170 PRO A N 1
ATOM 1363 C CA . PRO A 1 170 ? 6.266 -3.424 -21.402 1.00 92.38 170 PRO A CA 1
ATOM 1364 C C . PRO A 1 170 ? 7.794 -3.287 -21.477 1.00 92.38 170 PRO A C 1
ATOM 1366 O O . PRO A 1 170 ? 8.385 -3.582 -22.518 1.00 92.38 170 PRO A O 1
ATOM 1369 N N . LEU A 1 171 ? 8.425 -2.810 -20.400 1.00 91.19 171 LEU A N 1
ATOM 1370 C CA . LEU A 1 171 ? 9.867 -2.579 -20.290 1.00 91.19 171 LEU A CA 1
ATOM 1371 C C . LEU A 1 171 ? 10.610 -3.766 -19.658 1.00 91.19 171 LEU A C 1
ATOM 1373 O O . LEU A 1 171 ? 11.841 -3.763 -19.629 1.00 91.19 171 LEU A O 1
ATOM 1377 N N . ALA A 1 172 ? 9.874 -4.749 -19.141 1.00 91.56 172 ALA A N 1
ATOM 1378 C CA . ALA A 1 172 ? 10.409 -5.961 -18.547 1.00 91.56 172 ALA A CA 1
ATOM 1379 C C . ALA A 1 172 ? 10.877 -6.971 -19.609 1.00 91.56 172 ALA A C 1
ATOM 1381 O O . ALA A 1 172 ? 10.502 -6.924 -20.787 1.00 91.56 172 ALA A O 1
ATOM 1382 N N . ASN A 1 173 ? 11.674 -7.947 -19.175 1.00 88.06 173 ASN A N 1
ATOM 1383 C CA . ASN A 1 173 ? 12.044 -9.078 -20.008 1.00 88.06 173 ASN A CA 1
ATOM 1384 C C . ASN A 1 173 ? 10.798 -9.869 -20.400 1.00 88.06 173 ASN A C 1
ATOM 1386 O O . ASN A 1 173 ? 9.959 -10.208 -19.565 1.00 88.06 173 ASN A O 1
ATOM 1390 N N . ARG A 1 174 ? 10.716 -10.243 -21.678 1.00 73.75 174 ARG A N 1
ATOM 1391 C CA . ARG A 1 174 ? 9.699 -11.197 -22.118 1.00 73.75 174 ARG A CA 1
ATOM 1392 C C . ARG A 1 174 ? 9.969 -12.560 -21.474 1.00 73.75 174 ARG A C 1
ATOM 1394 O O . ARG A 1 174 ? 11.137 -12.951 -21.392 1.00 73.75 174 ARG A O 1
ATOM 1401 N N . PRO A 1 175 ? 8.923 -13.310 -21.085 1.00 68.62 175 PRO A N 1
ATOM 1402 C CA . PRO A 1 175 ? 9.087 -14.690 -20.656 1.00 68.62 175 PRO A CA 1
ATOM 1403 C C . PRO A 1 175 ? 9.866 -15.465 -21.719 1.00 68.62 175 PRO A C 1
ATOM 1405 O O . PRO A 1 175 ? 9.558 -15.363 -22.912 1.00 68.62 175 PRO A O 1
ATOM 1408 N N . ALA A 1 176 ? 10.881 -16.222 -21.302 1.00 69.12 176 ALA A N 1
ATOM 1409 C CA . ALA A 1 176 ? 11.562 -17.120 -22.221 1.00 69.12 176 ALA A CA 1
ATOM 1410 C C . ALA A 1 176 ? 10.524 -18.099 -22.802 1.00 69.12 176 ALA A C 1
ATOM 1412 O O . ALA A 1 176 ? 9.692 -18.611 -22.044 1.00 69.12 176 ALA A O 1
ATOM 1413 N N . PRO A 1 177 ? 10.529 -18.358 -24.123 1.00 66.56 177 PRO A N 1
ATOM 1414 C CA . PRO A 1 177 ? 9.655 -19.377 -24.680 1.00 66.56 177 PRO A CA 1
ATOM 1415 C C . PRO A 1 177 ? 9.940 -20.712 -23.978 1.00 66.56 177 PRO A C 1
ATOM 1417 O O . PRO A 1 177 ? 11.103 -20.991 -23.659 1.00 66.56 177 PRO A O 1
ATOM 1420 N N . PRO A 1 178 ? 8.910 -21.537 -23.720 1.00 65.31 178 PRO A N 1
ATOM 1421 C CA . PRO A 1 178 ? 9.124 -22.844 -23.123 1.00 65.31 178 PRO A CA 1
ATOM 1422 C C . PRO A 1 178 ? 10.127 -23.633 -23.976 1.00 65.31 178 PRO A C 1
ATOM 1424 O O . PRO A 1 178 ? 10.127 -23.492 -25.206 1.00 65.31 178 PRO A O 1
ATOM 1427 N N . PRO A 1 179 ? 11.004 -24.443 -23.355 1.00 73.06 179 PRO A N 1
ATOM 1428 C CA . PRO A 1 179 ? 11.967 -25.236 -24.102 1.00 73.06 179 PRO A CA 1
ATOM 1429 C C . PRO A 1 179 ? 11.228 -26.081 -25.144 1.00 73.06 179 PRO A C 1
ATOM 1431 O O . PRO A 1 179 ? 10.196 -26.681 -24.850 1.00 73.06 179 PRO A O 1
ATOM 1434 N N . ALA A 1 180 ? 11.763 -26.131 -26.367 1.00 68.50 180 ALA A N 1
ATOM 1435 C CA . ALA A 1 180 ? 11.138 -26.767 -27.534 1.00 68.50 180 ALA A CA 1
ATOM 1436 C C . ALA A 1 180 ? 10.906 -28.294 -27.406 1.00 68.50 180 ALA A C 1
ATOM 1438 O O . ALA A 1 180 ? 10.454 -28.932 -28.352 1.00 68.50 180 ALA A O 1
ATOM 1439 N N . GLY A 1 181 ? 11.191 -28.886 -26.247 1.00 59.91 181 GLY A N 1
ATOM 1440 C CA . GLY A 1 181 ? 10.807 -30.240 -25.874 1.00 59.91 181 GLY A CA 1
ATOM 1441 C C . GLY A 1 181 ? 10.016 -30.172 -24.578 1.00 59.91 181 GLY A C 1
ATOM 1442 O O . GLY A 1 181 ? 10.603 -30.052 -23.505 1.00 59.91 181 GLY A O 1
ATOM 1443 N N . GLY A 1 182 ? 8.688 -30.203 -24.689 1.00 50.12 182 GLY A N 1
ATOM 1444 C CA . GLY A 1 182 ? 7.795 -30.258 -23.540 1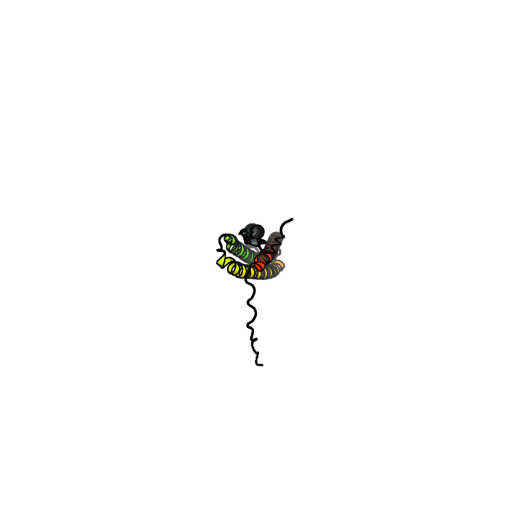.00 50.12 182 GLY A CA 1
ATOM 1445 C C . GLY A 1 182 ? 8.162 -31.408 -22.605 1.00 50.12 182 GLY A C 1
ATOM 1446 O O . GLY A 1 182 ? 8.582 -32.480 -23.045 1.00 50.12 182 GLY A O 1
ATOM 1447 N N . VAL A 1 183 ? 7.995 -31.166 -21.307 1.00 51.28 183 VAL A N 1
ATOM 1448 C CA . VAL A 1 183 ? 8.041 -32.204 -20.281 1.00 51.28 183 VAL A CA 1
ATOM 1449 C C . VAL A 1 183 ? 7.042 -33.284 -20.690 1.00 51.28 183 VAL A C 1
ATOM 1451 O O . VAL A 1 183 ? 5.834 -33.053 -20.669 1.00 51.28 183 VAL A O 1
ATOM 1454 N N . GLN A 1 184 ? 7.539 -34.456 -21.090 1.00 46.62 184 GLN A N 1
ATOM 1455 C CA . GLN A 1 184 ? 6.727 -35.664 -21.076 1.00 46.62 184 GLN A CA 1
ATOM 1456 C C . GLN A 1 184 ? 6.372 -35.906 -19.612 1.00 46.62 184 GLN A C 1
ATOM 1458 O O . GLN A 1 184 ? 7.186 -36.394 -18.831 1.00 46.62 184 GLN A O 1
ATOM 1463 N N . THR A 1 185 ? 5.170 -35.503 -19.218 1.00 50.06 185 THR A N 1
ATOM 1464 C CA . THR A 1 185 ? 4.540 -36.037 -18.020 1.00 50.06 185 THR A CA 1
ATOM 1465 C C . THR A 1 185 ? 4.233 -37.497 -18.313 1.00 50.06 185 THR A C 1
ATOM 1467 O O . THR A 1 185 ? 3.208 -37.816 -18.915 1.00 50.06 185 THR A O 1
ATOM 1470 N N . SER A 1 186 ? 5.167 -38.371 -17.955 1.00 46.59 186 SER A N 1
ATOM 1471 C CA . SER A 1 186 ? 4.899 -39.791 -17.782 1.00 46.59 186 SER A CA 1
ATOM 1472 C C . SER A 1 186 ? 3.901 -39.915 -16.631 1.00 46.59 186 SER A C 1
ATOM 1474 O O . SER A 1 186 ? 4.261 -39.682 -15.476 1.00 46.59 186 SER A O 1
ATOM 1476 N N . LEU A 1 187 ? 2.641 -40.169 -16.981 1.00 47.97 187 LEU A N 1
ATOM 1477 C CA . LEU A 1 187 ? 1.640 -40.723 -16.070 1.00 47.97 187 LEU A CA 1
ATOM 1478 C C . LEU A 1 187 ? 2.015 -42.162 -15.703 1.00 47.97 187 LEU A C 1
ATOM 1480 O O . LEU A 1 187 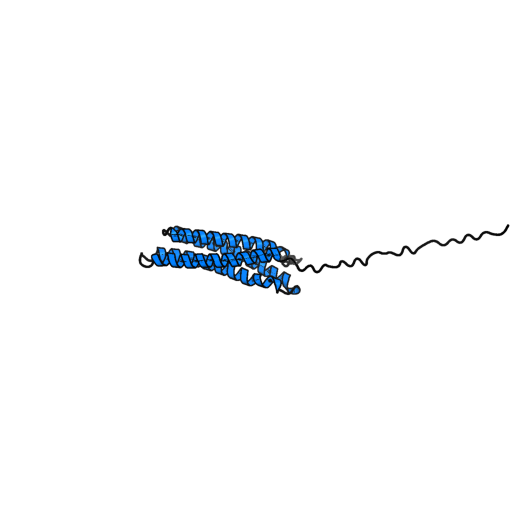? 2.55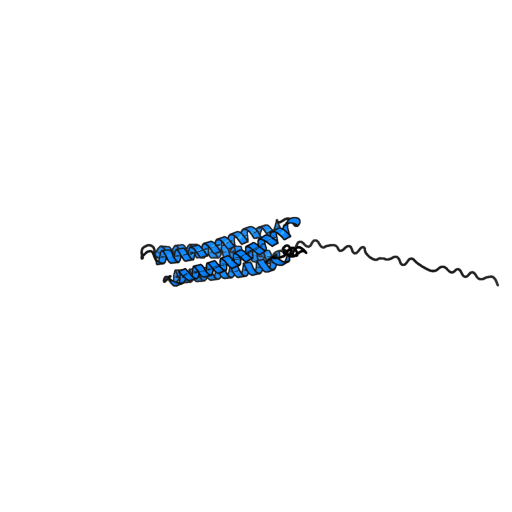8 -42.863 -16.590 1.00 47.97 187 LEU A O 1
#

pLDDT: mean 84.1, std 19.96, range [37.06, 98.69]